Protein AF-A0A7X7KWW0-F1 (afdb_monomer_lite)

Radius of gyration: 21.07 Å; chains: 1; bounding box: 53×58×54 Å

Sequence (249 aa):
YAGAMTRQGRIPAILRSVALDEAVAPNRLVQTAEGRHTTFPVTNAVAPGSPATLYLDRIDRLIADVQSAARQQQIDKAASICAARHQSRRTVWLSGVGHLIEHEMGLNMRSPWKPLRSRTWFKRRLRATTPGDLVVWIGYIGMNSRYLDYESPLNARQLDLITCYVPAHEAERYTADTTVLRNAAHALAQIDQVWEMGDAEVPVPGPVPRMGPISGINAMLLCRMLDEAFARHVTPTNPVASTPHRAMR

Foldseek 3Di:
DQLVCVVVQKGFQDQDDLLFPVRPVSNVQCVDPVSRRDIDGFDDHRDPPPLVVLQVVLVVVQVVVCVDPVLLVQLLQLLLVVLVCVVVVAAEEEEEDDDQSQVPQPPPFLDPHHYCYPPPCNVVVLVVHAAAHEYEYQYAQADFGPVDDPPVSCVVRNYEYEYEYADLVLSVVRHPPVRSSVHPPRHPGYNHQPDHPPGSWDQDGDPPRTDDDCSSVSSVVSVRSSSVSNSVSNDPPPPPDPDDDDDDD

pLDDT: mean 82.97, std 14.0, range [40.25, 98.56]

Structure (mmCIF, N/CA/C/O backbone):
data_AF-A0A7X7KWW0-F1
#
_entry.id   AF-A0A7X7KWW0-F1
#
loop_
_atom_site.group_PDB
_atom_site.id
_atom_site.type_symbol
_atom_site.label_atom_id
_atom_site.label_alt_id
_atom_site.label_comp_id
_atom_site.label_asym_id
_atom_site.label_entity_id
_atom_site.label_seq_id
_atom_site.pdbx_PDB_ins_code
_atom_site.Cartn_x
_atom_site.Cartn_y
_atom_site.Cartn_z
_atom_site.occupancy
_atom_site.B_iso_or_equiv
_atom_site.auth_seq_id
_atom_site.auth_comp_id
_atom_site.auth_asym_id
_atom_site.auth_atom_id
_atom_site.pdbx_PDB_model_num
ATOM 1 N N . TYR A 1 1 ? 1.910 -3.769 -24.507 1.00 72.62 1 TYR A N 1
ATOM 2 C CA . TYR A 1 1 ? 2.356 -2.652 -25.369 1.00 72.62 1 TYR A CA 1
ATOM 3 C C . TYR A 1 1 ? 3.877 -2.592 -25.497 1.00 72.62 1 TYR A C 1
ATOM 5 O O . TYR A 1 1 ? 4.379 -2.952 -26.551 1.00 72.62 1 TYR A O 1
ATOM 13 N N . ALA A 1 2 ? 4.628 -2.241 -24.445 1.00 77.44 2 ALA A N 1
ATOM 14 C CA . ALA A 1 2 ? 6.082 -2.059 -24.546 1.00 77.44 2 ALA A CA 1
ATOM 15 C C . ALA A 1 2 ? 6.846 -3.318 -25.014 1.00 77.44 2 ALA A C 1
ATOM 17 O O . ALA A 1 2 ? 7.668 -3.213 -25.916 1.00 77.44 2 ALA A O 1
ATOM 18 N N . GLY A 1 3 ? 6.485 -4.520 -24.541 1.00 79.25 3 GLY A N 1
ATOM 19 C CA . GLY A 1 3 ? 7.048 -5.769 -25.079 1.00 79.25 3 GLY A CA 1
ATOM 20 C C . GLY A 1 3 ? 6.794 -5.969 -26.583 1.00 79.25 3 GLY A C 1
ATOM 21 O O . GLY A 1 3 ? 7.633 -6.528 -27.277 1.00 79.25 3 GLY A O 1
ATOM 22 N N . ALA A 1 4 ? 5.685 -5.456 -27.128 1.00 83.50 4 ALA A N 1
ATOM 23 C CA . ALA A 1 4 ? 5.419 -5.516 -28.565 1.00 83.50 4 ALA A CA 1
ATOM 24 C C . ALA A 1 4 ? 6.294 -4.554 -29.373 1.00 83.50 4 ALA A C 1
ATOM 26 O O . ALA A 1 4 ? 6.767 -4.928 -30.441 1.00 83.50 4 ALA A O 1
ATOM 27 N N . MET A 1 5 ? 6.563 -3.358 -28.842 1.00 86.25 5 MET A N 1
ATOM 28 C CA . MET A 1 5 ? 7.454 -2.393 -29.491 1.00 86.25 5 MET A CA 1
ATOM 29 C C . MET A 1 5 ? 8.887 -2.913 -29.602 1.00 86.25 5 MET A C 1
ATOM 31 O O . MET A 1 5 ? 9.554 -2.618 -30.591 1.00 86.25 5 MET A O 1
ATOM 35 N N . THR A 1 6 ? 9.348 -3.742 -28.656 1.00 86.38 6 THR A N 1
ATOM 36 C CA . THR A 1 6 ? 10.715 -4.293 -28.728 1.00 86.38 6 THR A CA 1
ATOM 37 C C . THR A 1 6 ? 10.958 -5.118 -29.993 1.00 86.38 6 THR A C 1
ATOM 39 O O . THR A 1 6 ? 12.068 -5.132 -30.511 1.00 86.38 6 THR A O 1
ATOM 42 N N . ARG A 1 7 ? 9.910 -5.730 -30.564 1.00 86.94 7 ARG A N 1
ATOM 43 C CA . ARG A 1 7 ? 9.973 -6.441 -31.855 1.00 86.94 7 ARG A CA 1
ATOM 44 C C . ARG A 1 7 ? 10.141 -5.511 -33.059 1.00 86.94 7 ARG A C 1
ATOM 46 O O . ARG A 1 7 ? 10.490 -5.973 -34.134 1.00 86.94 7 ARG A O 1
ATOM 53 N N . GLN A 1 8 ? 9.911 -4.214 -32.876 1.00 90.12 8 GLN A N 1
ATOM 54 C CA . GLN A 1 8 ? 10.206 -3.151 -33.841 1.00 90.12 8 GLN A CA 1
ATOM 55 C C . GLN A 1 8 ? 11.556 -2.472 -33.541 1.00 90.12 8 GLN A C 1
ATOM 57 O O . GLN A 1 8 ? 11.832 -1.392 -34.057 1.00 90.12 8 GLN A O 1
ATOM 62 N N . GLY A 1 9 ? 12.376 -3.055 -32.658 1.00 88.94 9 GLY A N 1
ATOM 63 C CA . GLY A 1 9 ? 13.668 -2.499 -32.261 1.00 88.94 9 GLY A CA 1
ATOM 64 C C . GLY A 1 9 ? 13.565 -1.240 -31.398 1.00 88.94 9 GLY A C 1
ATOM 65 O O . GLY A 1 9 ? 14.539 -0.494 -31.303 1.00 88.94 9 GLY A O 1
ATOM 66 N N . ARG A 1 10 ? 12.405 -0.965 -30.775 1.00 89.62 10 ARG A N 1
ATOM 67 C CA . ARG A 1 10 ? 12.209 0.212 -29.908 1.00 89.62 10 ARG A CA 1
ATOM 68 C C . ARG A 1 10 ? 11.487 -0.112 -28.598 1.00 89.62 10 ARG A C 1
ATOM 70 O O . ARG A 1 10 ? 10.703 -1.046 -28.519 1.00 89.62 10 ARG A O 1
ATOM 77 N N . ILE A 1 11 ? 11.674 0.705 -27.572 1.00 85.56 11 ILE A N 1
ATOM 78 C CA . ILE A 1 11 ? 10.898 0.664 -26.322 1.00 85.56 11 ILE A CA 1
ATOM 79 C C . ILE A 1 11 ? 10.446 2.083 -25.963 1.00 85.56 11 ILE A C 1
ATOM 81 O O . ILE A 1 11 ? 11.225 3.017 -26.153 1.00 85.56 11 ILE A O 1
ATOM 85 N N . PRO A 1 12 ? 9.211 2.299 -25.478 1.00 83.19 12 PRO A N 1
ATOM 86 C CA . PRO A 1 12 ? 8.809 3.618 -25.010 1.00 83.19 12 PRO A CA 1
ATOM 87 C C . PRO A 1 12 ? 9.554 3.980 -23.726 1.00 83.19 12 PRO A C 1
ATOM 89 O O . PRO A 1 12 ? 9.937 3.108 -22.943 1.00 83.19 12 PRO A O 1
ATOM 92 N N . ALA A 1 13 ? 9.725 5.275 -23.488 1.00 81.25 13 ALA A N 1
ATOM 93 C CA . ALA A 1 13 ? 10.158 5.755 -22.193 1.00 81.25 13 ALA A CA 1
ATOM 94 C C . ALA A 1 13 ? 9.062 5.496 -21.148 1.00 81.25 13 ALA A C 1
ATOM 96 O O . ALA A 1 13 ? 7.887 5.783 -21.373 1.00 81.25 13 ALA A O 1
ATOM 97 N N . ILE A 1 14 ? 9.442 4.913 -20.013 1.00 78.31 14 ILE A N 1
ATOM 98 C CA . ILE A 1 14 ? 8.517 4.516 -18.947 1.00 78.31 14 ILE A CA 1
ATOM 99 C C . ILE A 1 14 ? 9.008 5.142 -17.647 1.00 78.31 14 ILE A C 1
ATOM 101 O O . ILE A 1 14 ? 10.202 5.101 -17.346 1.00 78.31 14 ILE A O 1
ATOM 105 N N . LEU A 1 15 ? 8.080 5.716 -16.878 1.00 78.00 15 LEU A N 1
ATOM 106 C CA . LEU A 1 15 ? 8.382 6.199 -15.536 1.00 78.00 15 LEU A CA 1
ATOM 107 C C . LEU A 1 15 ? 8.822 5.031 -14.655 1.00 78.00 15 LEU A C 1
ATOM 109 O O . LEU A 1 15 ? 8.131 4.019 -14.537 1.00 78.00 15 LEU A O 1
ATOM 113 N N . ARG A 1 16 ? 9.968 5.202 -14.011 1.00 76.94 16 ARG A N 1
ATOM 114 C CA . ARG A 1 16 ? 10.503 4.278 -13.019 1.00 76.94 16 ARG A CA 1
ATOM 115 C C . ARG A 1 16 ? 9.969 4.648 -11.636 1.00 76.94 16 ARG A C 1
ATOM 117 O O . ARG A 1 16 ? 9.574 5.791 -11.396 1.00 76.94 16 ARG A O 1
ATOM 124 N N . SER A 1 17 ? 9.956 3.680 -10.722 1.00 75.25 17 SER A N 1
ATOM 125 C CA . SER A 1 17 ? 9.532 3.910 -9.337 1.00 75.25 17 SER A CA 1
ATOM 126 C C . SER A 1 17 ? 10.301 5.076 -8.714 1.00 75.25 17 SER A C 1
ATOM 128 O O . SER A 1 17 ? 11.524 5.117 -8.788 1.00 75.25 17 SER A O 1
ATOM 130 N N . VAL A 1 18 ? 9.592 5.998 -8.058 1.00 73.94 18 VAL A N 1
ATOM 131 C CA . VAL A 1 18 ? 10.204 7.119 -7.317 1.00 73.94 18 VAL A CA 1
ATOM 132 C C . VAL A 1 18 ? 10.954 6.673 -6.062 1.00 73.94 18 VAL A C 1
ATOM 134 O O . VAL A 1 18 ? 11.610 7.491 -5.427 1.00 73.94 18 VAL A O 1
ATOM 137 N N . ALA A 1 19 ? 10.832 5.402 -5.679 1.00 71.31 19 ALA A N 1
ATOM 138 C CA . ALA A 1 19 ? 11.627 4.836 -4.599 1.00 71.31 19 ALA A CA 1
ATOM 139 C C . ALA A 1 19 ? 13.093 4.637 -5.007 1.00 71.31 19 ALA A C 1
ATOM 141 O O . ALA A 1 19 ? 13.954 4.726 -4.147 1.00 71.31 19 ALA A O 1
ATOM 142 N N . LEU A 1 20 ? 13.368 4.427 -6.298 1.00 75.31 20 LEU A N 1
ATOM 143 C CA . LEU A 1 20 ? 14.713 4.183 -6.812 1.00 75.31 20 LEU A CA 1
ATOM 144 C C . LEU A 1 20 ? 15.463 5.505 -6.999 1.00 75.31 20 LEU A C 1
ATOM 146 O O . LEU A 1 20 ? 14.990 6.399 -7.708 1.00 75.31 20 LEU A O 1
ATOM 150 N N . ASP A 1 21 ? 16.649 5.636 -6.416 1.00 73.94 21 ASP A N 1
ATOM 151 C CA . ASP A 1 21 ? 17.448 6.860 -6.545 1.00 73.94 21 ASP A CA 1
ATOM 152 C C . ASP A 1 21 ? 17.895 7.105 -7.985 1.00 73.94 21 ASP A C 1
ATOM 154 O O . ASP A 1 21 ? 17.804 8.223 -8.507 1.00 73.94 21 ASP A O 1
ATOM 158 N N . GLU A 1 22 ? 18.255 6.040 -8.691 1.00 75.62 22 GLU A N 1
ATOM 159 C CA . GLU A 1 22 ? 18.646 6.097 -10.090 1.00 75.62 22 GLU A CA 1
ATOM 160 C C . GLU A 1 22 ? 17.465 6.376 -11.043 1.00 75.62 22 GLU A C 1
ATOM 162 O O . GLU A 1 22 ? 17.672 6.594 -12.239 1.00 75.62 22 GLU A O 1
ATOM 167 N N . ALA A 1 23 ? 16.219 6.400 -10.547 1.00 77.62 23 ALA A N 1
ATOM 168 C CA . ALA A 1 23 ? 15.049 6.770 -11.339 1.00 77.62 23 ALA A CA 1
ATOM 169 C C . ALA A 1 23 ? 14.871 8.286 -11.502 1.00 77.62 23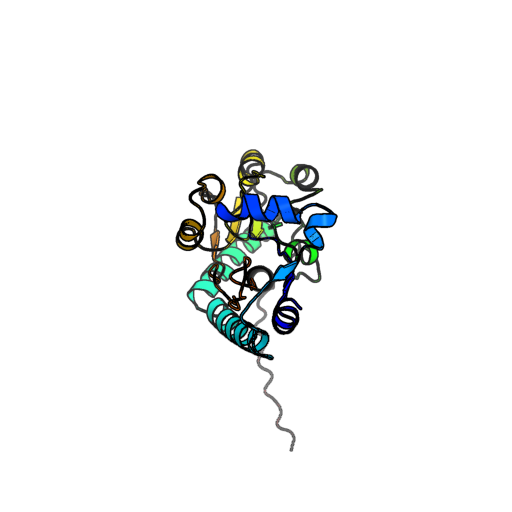 ALA A C 1
ATOM 171 O O . ALA A 1 23 ? 14.154 8.705 -12.412 1.00 77.62 23 ALA A O 1
ATOM 172 N N . VAL A 1 24 ? 15.513 9.125 -10.678 1.00 80.69 24 VAL A N 1
ATOM 173 C CA . VAL A 1 24 ? 15.281 10.583 -10.676 1.00 80.69 24 VAL A CA 1
ATOM 174 C C . VAL A 1 24 ? 15.590 11.220 -12.032 1.00 80.69 24 VAL A C 1
ATOM 176 O O . VAL A 1 24 ? 14.744 11.924 -12.586 1.00 80.69 24 VAL A O 1
ATOM 179 N N . ALA A 1 25 ? 16.784 10.984 -12.579 1.00 82.44 25 ALA A N 1
ATOM 180 C CA . ALA A 1 25 ? 17.190 11.581 -13.850 1.00 82.44 25 ALA A CA 1
ATOM 181 C C . ALA A 1 25 ? 16.359 11.056 -15.044 1.00 82.44 25 ALA A C 1
ATOM 183 O O . ALA A 1 25 ? 15.817 11.887 -15.778 1.00 82.44 25 ALA A O 1
ATOM 184 N N . PRO A 1 26 ? 16.148 9.732 -15.209 1.00 79.19 26 PRO A N 1
ATOM 185 C CA . PRO A 1 26 ? 15.240 9.204 -16.228 1.00 79.19 26 PRO A CA 1
ATOM 186 C C . PRO A 1 26 ? 13.812 9.751 -16.113 1.00 79.19 26 PRO A C 1
ATOM 188 O O . PRO A 1 26 ? 13.220 10.141 -17.115 1.00 79.19 26 PRO A O 1
ATOM 191 N N . ASN A 1 27 ? 13.256 9.845 -14.901 1.00 84.50 27 ASN A N 1
ATOM 192 C CA . ASN A 1 27 ? 11.888 10.326 -14.712 1.00 84.50 27 ASN A CA 1
ATOM 193 C C . ASN A 1 27 ? 11.725 11.801 -15.085 1.00 84.50 27 ASN A C 1
ATOM 195 O O . ASN A 1 27 ? 10.702 12.155 -15.668 1.00 84.50 27 ASN A O 1
ATOM 199 N N . ARG A 1 28 ? 12.722 12.654 -14.809 1.00 87.00 28 ARG A N 1
ATOM 200 C CA . ARG A 1 28 ? 12.692 14.067 -15.227 1.00 87.00 28 ARG A CA 1
ATOM 201 C C . ARG A 1 28 ? 12.568 14.211 -16.741 1.00 87.00 28 ARG A C 1
ATOM 203 O O . ARG A 1 28 ? 11.790 15.041 -17.197 1.00 87.00 28 ARG A O 1
ATOM 210 N N . LEU A 1 29 ? 13.287 13.380 -17.499 1.00 84.12 29 LEU A N 1
ATOM 211 C CA . LEU A 1 29 ? 13.204 13.370 -18.959 1.00 84.12 29 LEU A CA 1
ATOM 212 C C . LEU A 1 29 ? 11.787 13.021 -19.430 1.00 84.12 29 LEU A C 1
ATOM 214 O O . LEU A 1 29 ? 11.250 13.692 -20.298 1.00 84.12 29 LEU A O 1
ATOM 218 N N . VAL A 1 30 ? 11.171 11.994 -18.842 1.00 84.56 30 VAL A N 1
ATOM 219 C CA . VAL A 1 30 ? 9.870 11.461 -19.288 1.00 84.56 30 VAL A CA 1
ATOM 220 C C . VAL A 1 30 ? 8.683 12.315 -18.831 1.00 84.56 30 VAL A C 1
ATOM 222 O O . VAL A 1 30 ? 7.587 12.182 -19.365 1.00 84.56 30 VAL A O 1
ATOM 225 N N . GLN A 1 31 ? 8.854 13.202 -17.850 1.00 86.25 31 GLN A N 1
ATOM 226 C CA . GLN A 1 31 ? 7.748 13.996 -17.306 1.00 86.25 31 GLN A CA 1
ATOM 227 C C . GLN A 1 31 ? 7.318 15.191 -18.179 1.00 86.25 31 GLN A C 1
ATOM 229 O O . GLN A 1 31 ? 6.233 15.730 -17.934 1.00 86.25 31 GLN A O 1
ATOM 234 N N . THR A 1 32 ? 8.082 15.556 -19.215 1.00 88.62 32 THR A N 1
ATOM 235 C CA . THR A 1 32 ? 7.710 16.591 -20.203 1.00 88.62 32 THR A CA 1
ATOM 236 C C . THR A 1 32 ? 6.752 16.050 -21.271 1.00 88.62 32 THR A C 1
ATOM 238 O O . THR A 1 32 ? 6.592 14.836 -21.406 1.00 88.62 32 THR A O 1
ATOM 241 N N . ALA A 1 33 ? 6.076 16.926 -22.025 1.00 87.19 33 ALA A N 1
ATOM 242 C CA . ALA A 1 33 ? 5.167 16.494 -23.092 1.00 87.19 33 ALA A CA 1
ATOM 243 C C . ALA A 1 33 ? 5.924 15.697 -24.166 1.00 87.19 33 ALA A C 1
ATOM 245 O O . ALA A 1 33 ? 5.537 14.582 -24.504 1.00 87.19 33 ALA A O 1
ATOM 246 N N . GLU A 1 34 ? 7.065 16.218 -24.608 1.00 88.06 34 GLU A N 1
ATOM 247 C CA . GLU A 1 34 ? 7.956 15.611 -25.596 1.00 88.06 34 GLU A CA 1
ATOM 248 C C . GLU A 1 34 ? 8.596 14.328 -25.046 1.00 88.06 34 GLU A C 1
ATOM 250 O O . GLU A 1 34 ? 8.663 13.301 -25.723 1.00 88.06 34 GLU A O 1
ATOM 255 N N . GLY A 1 35 ? 8.998 14.360 -23.775 1.00 86.88 35 GLY A N 1
ATOM 256 C CA . GLY A 1 35 ? 9.622 13.251 -23.065 1.00 86.88 35 GLY A CA 1
ATOM 257 C C . GLY A 1 35 ? 8.775 11.982 -23.054 1.00 86.88 35 GLY A C 1
ATOM 258 O O . GLY A 1 35 ? 9.302 10.893 -23.287 1.00 86.88 35 GLY A O 1
ATOM 259 N N . ARG A 1 36 ? 7.454 12.113 -22.877 1.00 85.25 36 ARG A N 1
ATOM 260 C CA . ARG A 1 36 ? 6.501 10.982 -22.886 1.00 85.25 36 ARG A CA 1
ATOM 261 C C . ARG A 1 36 ? 6.431 10.247 -24.221 1.00 85.25 36 ARG A C 1
ATOM 263 O O . ARG A 1 36 ? 6.041 9.082 -24.244 1.00 85.25 36 ARG A O 1
ATOM 270 N N . HIS A 1 37 ? 6.803 10.905 -25.317 1.00 87.69 37 HIS A N 1
ATOM 271 C CA . HIS A 1 37 ? 6.829 10.312 -26.655 1.00 87.69 37 HIS A CA 1
ATOM 272 C C . HIS A 1 37 ? 8.197 9.721 -27.019 1.00 87.69 37 HIS A C 1
ATOM 274 O O . HIS A 1 37 ? 8.354 9.125 -28.087 1.00 87.69 37 HIS A O 1
ATOM 280 N N . THR A 1 38 ? 9.187 9.844 -26.129 1.00 87.88 38 THR A N 1
ATOM 281 C CA . THR A 1 38 ? 10.527 9.299 -26.350 1.00 87.88 38 THR A CA 1
ATOM 282 C C . THR A 1 38 ? 10.473 7.781 -26.461 1.00 87.88 38 THR A C 1
ATOM 284 O O . THR A 1 38 ? 9.801 7.091 -25.692 1.00 87.88 38 THR A O 1
ATOM 287 N N . THR A 1 39 ? 11.227 7.250 -27.417 1.00 88.50 39 THR A N 1
ATOM 288 C CA . THR A 1 39 ? 11.460 5.815 -27.560 1.00 88.50 39 THR A CA 1
ATOM 289 C C . THR A 1 39 ? 12.951 5.558 -27.704 1.00 88.50 39 THR A C 1
ATOM 291 O O . THR A 1 39 ? 13.652 6.316 -28.374 1.00 88.50 39 THR A O 1
ATOM 294 N N . PHE A 1 40 ? 13.426 4.477 -27.102 1.00 85.44 40 PHE A N 1
ATOM 295 C CA . PHE A 1 40 ? 14.829 4.081 -27.118 1.00 85.44 40 PHE A CA 1
ATOM 296 C C . PHE A 1 40 ? 15.032 2.883 -28.044 1.00 85.44 40 PHE A C 1
ATOM 298 O O . PHE A 1 40 ? 14.148 2.024 -28.098 1.00 85.44 40 PHE A O 1
ATOM 305 N N . PRO A 1 41 ? 16.158 2.805 -28.771 1.00 87.81 41 PRO A N 1
ATOM 306 C CA . PRO A 1 41 ? 16.489 1.623 -29.552 1.00 87.81 41 PRO A CA 1
ATOM 307 C C . PRO A 1 41 ? 16.740 0.427 -28.628 1.00 87.81 41 PRO A C 1
ATOM 309 O O . PRO A 1 41 ? 17.287 0.578 -27.534 1.00 87.81 41 PRO A O 1
ATOM 312 N N . VAL A 1 42 ? 16.356 -0.765 -29.080 1.00 86.00 42 VAL A N 1
ATOM 313 C CA . VAL A 1 42 ? 16.632 -2.026 -28.386 1.00 86.00 42 VAL A CA 1
ATOM 314 C C . VAL A 1 42 ? 17.110 -3.079 -29.376 1.00 86.00 42 VAL A C 1
ATOM 316 O O . VAL A 1 42 ? 16.625 -3.147 -30.502 1.00 86.00 42 VAL A O 1
ATOM 319 N N . THR A 1 43 ? 18.070 -3.898 -28.953 1.00 80.88 43 THR A N 1
ATOM 320 C CA . THR A 1 43 ? 18.684 -4.944 -29.789 1.00 80.88 43 THR A CA 1
ATOM 321 C C . THR A 1 43 ? 18.032 -6.309 -29.611 1.00 80.88 43 THR A C 1
ATOM 323 O O . THR A 1 43 ? 18.067 -7.129 -30.521 1.00 80.88 43 THR A O 1
ATOM 326 N N . ASN A 1 44 ? 17.399 -6.540 -28.461 1.00 83.19 44 ASN A N 1
ATOM 327 C CA . ASN A 1 44 ? 16.728 -7.791 -28.141 1.00 83.19 44 ASN A CA 1
ATOM 328 C C . ASN A 1 44 ? 15.212 -7.575 -28.149 1.00 83.19 44 ASN A C 1
ATOM 330 O O . ASN A 1 44 ? 14.702 -6.589 -27.610 1.00 83.19 44 ASN A O 1
ATOM 334 N N . ALA A 1 45 ? 14.485 -8.511 -28.749 1.00 84.69 45 ALA A N 1
ATOM 335 C CA . ALA A 1 45 ? 13.034 -8.493 -28.772 1.00 84.69 45 ALA A CA 1
ATOM 336 C C . ALA A 1 45 ? 12.466 -9.395 -27.673 1.00 84.69 45 ALA A C 1
ATOM 338 O O . ALA A 1 45 ? 12.902 -10.530 -27.489 1.00 84.69 45 ALA A O 1
ATOM 339 N N . VAL A 1 46 ? 11.446 -8.909 -26.969 1.00 80.94 46 VAL A N 1
ATOM 340 C CA . VAL A 1 46 ? 10.668 -9.723 -26.035 1.00 80.94 46 VAL A CA 1
ATOM 341 C C . VAL A 1 46 ? 9.778 -10.672 -26.834 1.00 80.94 46 VAL A C 1
ATOM 343 O O . VAL A 1 46 ? 8.989 -10.247 -27.695 1.00 80.94 46 VAL A O 1
ATOM 346 N N . ALA A 1 47 ? 9.894 -11.964 -26.526 1.00 84.88 47 ALA A N 1
ATOM 347 C CA . ALA A 1 47 ? 9.093 -13.008 -27.144 1.00 84.88 47 ALA A CA 1
ATOM 348 C C . ALA A 1 47 ? 7.584 -12.732 -26.961 1.00 84.88 47 ALA A C 1
ATOM 350 O O . ALA A 1 47 ? 7.153 -12.269 -25.899 1.00 84.88 47 ALA A O 1
ATOM 351 N N . PRO A 1 48 ? 6.746 -12.983 -27.982 1.00 85.31 48 PRO A N 1
ATOM 352 C CA . PRO A 1 48 ? 5.298 -12.968 -27.809 1.00 85.31 48 PRO A CA 1
ATOM 353 C C . PRO A 1 48 ? 4.869 -13.902 -26.668 1.00 85.31 48 PRO A C 1
ATOM 355 O O . PRO A 1 48 ? 5.438 -14.972 -26.491 1.00 85.31 48 PRO A O 1
ATOM 358 N N . GLY A 1 49 ? 3.875 -13.491 -25.882 1.00 82.12 49 GLY A N 1
ATOM 359 C CA . GLY A 1 49 ? 3.323 -14.307 -24.794 1.00 82.12 49 GLY A CA 1
ATOM 360 C C . GLY A 1 49 ? 4.152 -14.347 -23.506 1.00 82.12 49 GLY A C 1
ATOM 361 O O . GLY A 1 49 ? 3.549 -14.373 -22.438 1.00 82.12 49 GLY A O 1
ATOM 362 N N . SER A 1 50 ? 5.487 -14.234 -23.556 1.00 81.56 50 SER A N 1
ATOM 363 C CA . SER A 1 50 ? 6.320 -14.338 -22.343 1.00 81.56 50 SER A CA 1
ATOM 364 C C . SER A 1 50 ? 5.970 -13.333 -21.234 1.00 81.56 50 SER A C 1
ATOM 366 O O . SER A 1 50 ? 5.956 -13.742 -20.072 1.00 81.56 50 SER A O 1
ATOM 368 N N . PRO A 1 51 ? 5.584 -12.069 -21.529 1.00 77.31 51 PRO A N 1
ATOM 369 C CA . PRO A 1 51 ? 5.106 -11.159 -20.494 1.00 77.31 51 PRO A CA 1
ATOM 370 C C . PRO A 1 51 ? 3.853 -11.647 -19.777 1.00 77.31 51 PRO A C 1
ATOM 372 O O . PRO A 1 51 ? 3.722 -11.467 -18.573 1.00 77.31 51 PRO A O 1
ATOM 375 N N . ALA A 1 52 ? 2.921 -12.231 -20.532 1.00 80.19 52 ALA A N 1
ATOM 376 C CA . ALA A 1 52 ? 1.648 -12.681 -19.997 1.00 80.19 52 ALA A CA 1
ATOM 377 C C . ALA A 1 52 ? 1.842 -13.915 -19.113 1.00 80.19 52 ALA A C 1
ATOM 379 O O . ALA A 1 52 ? 1.293 -13.950 -18.020 1.00 80.19 52 ALA A O 1
ATOM 380 N N . THR A 1 53 ? 2.670 -14.874 -19.540 1.00 84.19 53 THR A N 1
ATOM 381 C CA . THR A 1 53 ? 3.004 -16.061 -18.739 1.00 84.19 53 THR A CA 1
ATOM 382 C C . THR A 1 53 ? 3.648 -15.674 -17.409 1.00 84.19 53 THR A C 1
ATOM 384 O O . THR A 1 53 ? 3.115 -16.018 -16.363 1.00 84.19 53 THR A O 1
ATOM 387 N N . LEU A 1 54 ? 4.714 -14.861 -17.431 1.00 79.94 54 LEU A N 1
ATOM 388 C CA . LEU A 1 54 ? 5.392 -14.415 -16.204 1.00 79.94 54 LEU A CA 1
ATOM 389 C C . LEU A 1 54 ? 4.457 -13.667 -15.250 1.00 79.94 54 LEU A C 1
ATOM 391 O O . LEU A 1 54 ? 4.562 -13.790 -14.029 1.00 79.94 54 LEU A O 1
ATOM 395 N N . TYR A 1 55 ? 3.551 -12.872 -15.815 1.00 80.69 55 TYR A N 1
ATOM 396 C CA . TYR A 1 55 ? 2.560 -12.148 -15.043 1.00 80.69 55 TYR A CA 1
ATOM 397 C C . TYR A 1 55 ? 1.554 -13.095 -14.380 1.00 80.69 55 TYR A C 1
ATOM 399 O O . TYR A 1 55 ? 1.342 -12.986 -13.176 1.00 80.69 55 TYR A O 1
ATOM 407 N N . LEU A 1 56 ? 0.973 -14.035 -15.132 1.00 85.38 56 LEU A N 1
ATOM 408 C CA . LEU A 1 56 ? 0.010 -15.011 -14.609 1.00 85.38 56 LEU A CA 1
ATOM 409 C C . LEU A 1 56 ? 0.640 -15.911 -13.539 1.00 85.38 56 LEU A C 1
ATOM 411 O O . LEU A 1 56 ? 0.088 -16.008 -12.448 1.00 85.38 56 LEU A O 1
ATOM 415 N N . ASP A 1 57 ? 1.849 -16.427 -13.775 1.00 85.75 57 ASP A N 1
ATOM 416 C CA . ASP A 1 57 ? 2.592 -17.217 -12.783 1.00 85.75 57 ASP A CA 1
ATOM 417 C C . ASP A 1 57 ? 2.832 -16.427 -11.488 1.00 85.75 57 ASP A C 1
ATOM 419 O O . ASP A 1 57 ? 2.895 -16.981 -10.385 1.00 85.75 57 ASP A O 1
ATOM 423 N N . ARG A 1 58 ? 3.005 -15.101 -11.594 1.00 84.12 58 ARG A N 1
ATOM 424 C CA . ARG A 1 58 ? 3.145 -14.257 -10.410 1.00 84.12 58 ARG A CA 1
ATOM 425 C C . ARG A 1 58 ? 1.814 -14.029 -9.700 1.00 84.12 58 ARG A C 1
ATOM 427 O O . ARG A 1 58 ? 1.822 -13.979 -8.469 1.00 84.12 58 ARG A O 1
ATOM 434 N N . ILE A 1 59 ? 0.710 -13.901 -10.435 1.00 86.31 59 ILE A N 1
ATOM 435 C CA . ILE A 1 59 ? -0.636 -13.828 -9.856 1.00 86.31 59 ILE A CA 1
ATOM 436 C C . ILE A 1 59 ? -0.959 -15.115 -9.088 1.00 86.31 59 ILE A C 1
ATOM 438 O O . ILE A 1 59 ? -1.413 -15.024 -7.950 1.00 86.31 59 ILE A O 1
ATOM 442 N N . ASP A 1 60 ? -0.641 -16.289 -9.633 1.00 89.12 60 ASP A N 1
ATOM 443 C CA . ASP A 1 60 ? -0.872 -17.567 -8.945 1.00 89.12 60 ASP A CA 1
ATOM 444 C C . ASP A 1 60 ? -0.071 -17.664 -7.641 1.00 89.12 60 ASP A C 1
ATOM 446 O O . ASP A 1 60 ? -0.616 -17.999 -6.585 1.00 89.12 60 ASP A O 1
ATOM 450 N N . ARG A 1 61 ? 1.209 -17.267 -7.672 1.00 88.38 61 ARG A N 1
ATOM 451 C CA . ARG A 1 61 ? 2.028 -17.163 -6.453 1.00 88.38 61 ARG A CA 1
ATOM 452 C C . ARG A 1 61 ? 1.460 -16.154 -5.463 1.00 88.38 61 ARG A C 1
ATOM 454 O O . ARG A 1 61 ? 1.377 -16.455 -4.282 1.00 88.38 61 ARG A O 1
ATOM 461 N N . LEU A 1 62 ? 1.020 -14.989 -5.940 1.00 88.62 62 LEU A N 1
ATOM 462 C CA . LEU A 1 62 ? 0.414 -13.956 -5.099 1.00 88.62 62 LEU A CA 1
ATOM 463 C C . LEU A 1 62 ? -0.813 -14.505 -4.359 1.00 88.62 62 LEU A C 1
ATOM 465 O O . LEU A 1 62 ? -0.955 -14.257 -3.165 1.00 88.62 62 LEU A O 1
ATOM 469 N N . ILE A 1 63 ? -1.672 -15.265 -5.043 1.00 90.81 63 ILE A N 1
ATOM 470 C CA . ILE A 1 63 ? -2.845 -15.902 -4.433 1.00 90.81 63 ILE A CA 1
ATOM 471 C C . ILE A 1 63 ? -2.415 -16.855 -3.310 1.00 90.81 63 ILE A C 1
ATOM 473 O O . ILE A 1 63 ? -2.941 -16.756 -2.200 1.00 90.81 63 ILE A O 1
ATOM 477 N N . ALA A 1 64 ? -1.431 -17.723 -3.560 1.00 92.38 64 ALA A N 1
ATOM 478 C CA . ALA A 1 64 ? -0.906 -18.632 -2.541 1.00 92.38 64 ALA A CA 1
ATOM 479 C C . ALA A 1 64 ? -0.284 -17.874 -1.350 1.00 92.38 64 ALA A C 1
ATOM 481 O O . ALA A 1 64 ? -0.561 -18.187 -0.189 1.00 92.38 64 ALA A O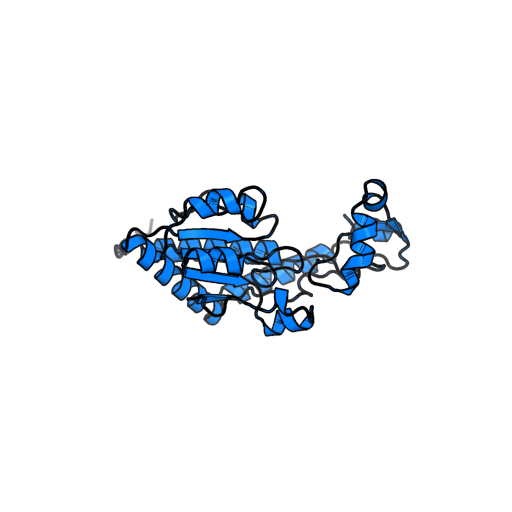 1
ATOM 482 N N . ASP A 1 65 ? 0.497 -16.829 -1.629 1.00 91.38 65 ASP A N 1
ATOM 483 C CA . ASP A 1 65 ? 1.174 -16.012 -0.624 1.00 91.38 65 ASP A CA 1
ATOM 484 C C . ASP A 1 65 ? 0.167 -15.316 0.308 1.00 91.38 65 ASP A C 1
ATOM 486 O O . ASP A 1 65 ? 0.346 -15.305 1.532 1.00 91.38 65 ASP A O 1
ATOM 490 N N . VAL A 1 66 ? -0.920 -14.751 -0.241 1.00 93.00 66 VAL A N 1
ATOM 491 C CA . VAL A 1 66 ? -1.948 -14.098 0.587 1.00 93.00 66 VAL A CA 1
ATOM 492 C C . VAL A 1 66 ? -2.813 -15.092 1.355 1.00 93.00 66 VAL A C 1
ATOM 494 O O . VAL A 1 66 ? -3.355 -14.737 2.401 1.00 93.00 66 VAL A O 1
ATOM 497 N N . GLN A 1 67 ? -2.931 -16.332 0.880 1.00 94.50 67 GLN A N 1
ATOM 498 C CA . GLN A 1 67 ? -3.625 -17.416 1.582 1.00 94.50 67 GLN A CA 1
ATOM 499 C C . GLN A 1 67 ? -2.787 -18.039 2.706 1.00 94.50 67 GLN A C 1
ATOM 501 O O . GLN A 1 67 ? -3.332 -18.775 3.530 1.00 94.50 67 GLN A O 1
ATOM 506 N N . SER A 1 68 ? -1.488 -17.733 2.781 1.00 96.06 68 SER A N 1
ATOM 507 C CA . SER A 1 68 ? -0.617 -18.237 3.843 1.00 96.06 68 SER A CA 1
ATOM 508 C C . SER A 1 68 ? -1.150 -17.903 5.242 1.00 96.06 68 SER A C 1
ATOM 510 O O . SER A 1 68 ? -1.706 -16.828 5.486 1.00 96.06 68 SER A O 1
ATOM 512 N N . ALA A 1 69 ? -0.927 -18.812 6.196 1.00 97.00 69 ALA A N 1
ATOM 513 C CA . ALA A 1 69 ? -1.373 -18.632 7.579 1.00 97.00 69 ALA A CA 1
ATOM 514 C C . ALA A 1 69 ? -0.839 -17.329 8.196 1.00 97.00 69 ALA A C 1
ATOM 516 O O . ALA A 1 69 ? -1.582 -16.613 8.864 1.00 97.00 69 ALA A O 1
ATOM 517 N N . ALA A 1 70 ? 0.422 -16.986 7.911 1.00 95.31 70 ALA A N 1
ATOM 518 C CA . ALA A 1 70 ? 1.036 -15.745 8.373 1.00 95.31 70 ALA A CA 1
ATOM 519 C C . ALA A 1 70 ? 0.273 -14.508 7.872 1.00 95.31 70 ALA A C 1
ATOM 521 O O . ALA A 1 70 ? -0.026 -13.605 8.657 1.00 95.31 70 ALA A O 1
ATOM 522 N N . ARG A 1 71 ? -0.102 -14.474 6.583 1.00 95.19 71 ARG A N 1
ATOM 523 C CA . ARG A 1 71 ? -0.848 -13.340 6.030 1.00 95.19 71 ARG A CA 1
ATOM 524 C C . ARG A 1 71 ? -2.278 -13.290 6.556 1.00 95.19 71 ARG A C 1
ATOM 526 O O . ARG A 1 71 ? -2.740 -12.217 6.938 1.00 95.19 71 ARG A O 1
ATOM 533 N N . GLN A 1 72 ? -2.954 -14.435 6.638 1.00 97.50 72 GLN A N 1
ATOM 534 C CA . GLN A 1 72 ? -4.310 -14.515 7.186 1.00 97.50 72 GLN A CA 1
ATOM 535 C C . GLN A 1 72 ? -4.369 -14.031 8.641 1.00 97.50 72 GLN A C 1
ATOM 537 O O . GLN A 1 72 ? -5.275 -13.280 8.988 1.00 97.50 72 GLN A O 1
ATOM 542 N N . GLN A 1 73 ? -3.375 -14.371 9.470 1.00 98.12 73 GLN A N 1
ATOM 543 C CA . GLN A 1 73 ? -3.285 -13.887 10.853 1.00 98.12 73 GLN A CA 1
ATOM 544 C C . GLN A 1 73 ? -3.122 -12.365 10.940 1.00 98.12 73 GLN A C 1
ATOM 546 O O . GLN A 1 73 ? -3.757 -11.726 11.777 1.00 98.12 73 GLN A O 1
ATOM 551 N N . GLN A 1 74 ? -2.299 -11.761 10.079 1.00 97.94 74 GLN A N 1
ATOM 552 C CA . GLN A 1 74 ? -2.156 -10.304 10.046 1.00 97.94 74 GLN A CA 1
ATOM 553 C C . GLN A 1 74 ? -3.445 -9.606 9.602 1.00 97.94 74 GLN A C 1
ATOM 555 O O . GLN A 1 74 ? -3.843 -8.613 10.215 1.00 97.94 74 GLN A O 1
ATOM 560 N N . ILE A 1 75 ? -4.108 -10.137 8.568 1.00 98.38 75 ILE A N 1
ATOM 561 C CA . ILE A 1 75 ? -5.395 -9.623 8.086 1.00 98.38 75 ILE A CA 1
ATOM 562 C C . ILE A 1 75 ? -6.443 -9.722 9.196 1.00 98.38 75 ILE A C 1
ATOM 564 O O . ILE A 1 75 ? -7.142 -8.746 9.457 1.00 98.38 75 ILE A O 1
ATOM 568 N N . ASP A 1 76 ? -6.530 -10.860 9.882 1.00 98.38 76 ASP A N 1
ATOM 569 C CA . ASP A 1 76 ? -7.497 -11.067 10.959 1.00 98.38 76 ASP A CA 1
ATOM 570 C C . ASP A 1 76 ? -7.229 -10.154 12.167 1.00 98.38 76 ASP A C 1
ATOM 572 O O . ASP A 1 76 ? -8.141 -9.492 12.672 1.00 98.38 76 ASP A O 1
ATOM 576 N N . LYS A 1 77 ? -5.958 -10.003 12.567 1.00 98.56 77 LYS A N 1
ATOM 577 C CA . LYS A 1 77 ? -5.554 -9.043 13.603 1.00 98.56 77 LYS A CA 1
ATOM 578 C C . LYS A 1 77 ? -5.962 -7.618 13.227 1.00 98.56 77 LYS A C 1
ATOM 580 O O . LYS A 1 77 ? -6.580 -6.927 14.033 1.00 98.56 77 LYS A O 1
ATOM 585 N N . ALA A 1 78 ? -5.654 -7.172 12.014 1.00 98.56 78 ALA A N 1
ATOM 586 C CA . ALA A 1 78 ? -6.044 -5.845 11.550 1.00 98.56 78 ALA A CA 1
ATOM 587 C C . ALA A 1 78 ? -7.577 -5.681 11.499 1.00 98.56 78 ALA A C 1
ATOM 589 O O . ALA A 1 78 ? -8.108 -4.658 11.936 1.00 98.56 78 ALA A O 1
ATOM 590 N N . ALA A 1 79 ? -8.297 -6.705 11.035 1.00 98.50 79 ALA A N 1
ATOM 591 C CA . ALA A 1 79 ? -9.753 -6.709 10.962 1.00 98.50 79 ALA A CA 1
ATOM 592 C C . ALA A 1 79 ? -10.408 -6.595 12.344 1.00 98.50 79 ALA A C 1
ATOM 594 O O . ALA A 1 79 ? -11.338 -5.803 12.508 1.00 98.50 79 ALA A O 1
ATOM 595 N N . SER A 1 80 ? -9.902 -7.324 13.343 1.00 98.38 80 SER A N 1
ATOM 596 C CA . SER A 1 80 ? -10.401 -7.250 14.722 1.00 98.38 80 SER A CA 1
ATOM 597 C C . SER A 1 80 ? -10.190 -5.864 15.347 1.00 98.38 80 SER A C 1
ATOM 599 O O . SER A 1 80 ? -11.094 -5.344 16.003 1.00 98.38 80 SER A O 1
ATOM 601 N N . ILE A 1 81 ? -9.060 -5.199 15.073 1.00 98.50 81 ILE A N 1
ATOM 602 C CA . ILE A 1 81 ? -8.814 -3.811 15.503 1.00 98.50 81 ILE A CA 1
ATOM 603 C C . ILE A 1 81 ? -9.820 -2.856 14.839 1.00 98.50 81 ILE A C 1
ATOM 605 O O . ILE A 1 81 ? -10.429 -2.022 15.519 1.00 98.50 81 ILE A O 1
ATOM 609 N N . CYS A 1 82 ? -10.053 -2.999 13.528 1.00 98.12 82 CYS A N 1
ATOM 610 C CA . CYS A 1 82 ? -11.078 -2.233 12.815 1.00 98.12 82 CYS A CA 1
ATOM 611 C C . CYS A 1 82 ? -12.482 -2.467 13.401 1.00 98.12 82 CYS A C 1
ATOM 613 O O . CYS A 1 82 ? -13.245 -1.514 13.581 1.00 98.12 82 CYS A O 1
ATOM 615 N N . ALA A 1 83 ? -12.824 -3.716 13.730 1.00 97.50 83 ALA A N 1
ATOM 616 C CA . ALA A 1 83 ? -14.101 -4.082 14.335 1.00 97.50 83 ALA A CA 1
ATOM 617 C C . ALA A 1 83 ? -14.271 -3.475 15.736 1.00 97.50 83 ALA A C 1
ATOM 619 O O . ALA A 1 83 ? -15.311 -2.883 16.020 1.00 97.50 83 ALA A O 1
ATOM 620 N N . ALA A 1 84 ? -13.235 -3.512 16.578 1.00 96.69 84 ALA A N 1
ATOM 621 C CA . ALA A 1 84 ? -13.250 -2.883 17.898 1.00 96.69 84 ALA A CA 1
ATOM 622 C C . ALA A 1 84 ? -13.455 -1.357 17.818 1.00 96.69 84 ALA A C 1
ATOM 624 O O . ALA A 1 84 ? -14.210 -0.776 18.607 1.00 96.69 84 ALA A O 1
ATOM 625 N N . ARG A 1 85 ? -12.830 -0.689 16.836 1.00 95.44 85 ARG A N 1
ATOM 626 C CA . ARG A 1 85 ? -13.058 0.744 16.571 1.00 95.44 85 ARG A CA 1
ATOM 627 C C . ARG A 1 85 ? -14.499 1.004 16.137 1.00 95.44 85 ARG A C 1
ATOM 629 O O . ARG A 1 85 ? -15.129 1.917 16.671 1.00 95.44 85 ARG A O 1
ATOM 636 N N . HIS A 1 86 ? -15.042 0.163 15.258 1.00 93.88 86 HIS A N 1
ATOM 637 C CA . HIS A 1 86 ? -16.440 0.242 14.837 1.00 93.88 86 HIS A CA 1
ATOM 638 C C . HIS A 1 86 ? -17.421 0.078 16.013 1.00 93.88 86 HIS A C 1
ATOM 640 O O . HIS A 1 86 ? -18.302 0.920 16.192 1.00 93.88 86 HIS A O 1
ATOM 646 N N . GLN A 1 87 ? -17.234 -0.938 16.861 1.00 94.31 87 GLN A N 1
ATOM 647 C CA . GLN A 1 87 ? -18.057 -1.180 18.057 1.00 94.31 87 GLN A CA 1
ATOM 648 C C . GLN A 1 87 ? -17.999 -0.009 19.048 1.00 94.31 87 GLN A C 1
ATOM 650 O O . GLN A 1 87 ? -19.009 0.370 19.637 1.00 94.31 87 GLN A O 1
ATOM 655 N N . SER A 1 88 ? -16.834 0.635 19.156 1.00 94.19 88 SER A N 1
ATOM 656 C CA . SER A 1 88 ? -16.627 1.835 19.977 1.00 94.19 88 SER A CA 1
ATOM 657 C C . SER A 1 88 ? -17.145 3.127 19.325 1.00 94.19 88 SER A C 1
ATOM 659 O O . SER A 1 88 ? -16.849 4.220 19.810 1.00 94.19 88 SER A O 1
ATOM 661 N N . ARG A 1 89 ? -17.886 3.031 18.209 1.00 93.62 89 ARG A N 1
ATOM 662 C CA . ARG A 1 89 ? -18.403 4.159 17.411 1.00 93.62 89 ARG A CA 1
ATOM 663 C C . ARG A 1 89 ? -17.318 5.137 16.934 1.00 93.62 89 ARG A C 1
ATOM 665 O O . ARG A 1 89 ? -17.601 6.312 16.703 1.00 93.62 89 ARG A O 1
ATOM 672 N N . ARG A 1 90 ? -16.080 4.660 16.772 1.00 95.06 90 ARG A N 1
ATOM 673 C CA . ARG A 1 90 ? -14.969 5.419 16.179 1.00 95.06 90 ARG A CA 1
ATOM 674 C C . ARG A 1 90 ? -14.925 5.214 14.673 1.00 95.06 90 ARG A C 1
ATOM 676 O O . ARG A 1 90 ? -15.370 4.186 14.158 1.00 95.06 90 ARG A O 1
ATOM 683 N N . THR A 1 91 ? -14.402 6.207 13.957 1.00 96.25 91 THR A N 1
ATOM 684 C CA . THR A 1 91 ? -14.316 6.130 12.499 1.00 96.25 91 THR A CA 1
ATOM 685 C C . THR A 1 91 ? -13.059 5.371 12.096 1.00 96.25 91 THR A C 1
ATOM 687 O O . THR A 1 91 ? -11.972 5.631 12.609 1.00 96.25 91 THR A O 1
ATOM 690 N N . VAL A 1 92 ? -13.212 4.464 11.133 1.00 97.50 92 VAL A N 1
ATOM 691 C CA . VAL A 1 92 ? -12.093 3.884 10.391 1.00 97.50 92 VAL A CA 1
ATOM 692 C C . VAL A 1 92 ? -12.009 4.579 9.035 1.00 97.50 92 VAL A C 1
ATOM 694 O O . VAL A 1 92 ? -12.994 4.662 8.292 1.00 97.50 92 VAL A O 1
ATOM 697 N N . TRP A 1 93 ? -10.834 5.113 8.734 1.00 96.75 93 TRP A N 1
ATOM 698 C CA . TRP A 1 93 ? -10.514 5.819 7.506 1.00 96.75 93 TRP A CA 1
ATOM 699 C C . TRP A 1 93 ? -9.624 4.942 6.631 1.00 96.75 93 TRP A C 1
ATOM 701 O O . TRP A 1 93 ? -8.596 4.461 7.091 1.00 96.75 93 TRP A O 1
ATOM 711 N N . LEU A 1 94 ? -9.982 4.766 5.363 1.00 95.69 94 LEU A N 1
ATOM 712 C CA . LEU A 1 94 ? -9.137 4.076 4.391 1.00 95.69 94 LEU A CA 1
ATOM 713 C C . LEU A 1 94 ? -8.333 5.107 3.595 1.00 95.69 94 LEU A C 1
ATOM 715 O O . LEU A 1 94 ? -8.911 5.993 2.962 1.00 95.69 94 LEU A O 1
ATOM 719 N N . SER A 1 95 ? -7.011 4.990 3.632 1.00 94.00 95 SER A N 1
ATOM 720 C CA . SER A 1 95 ? -6.059 5.850 2.931 1.00 94.00 95 SER A CA 1
ATOM 721 C C . SER A 1 95 ? -5.041 5.001 2.180 1.00 94.00 95 SER A C 1
ATOM 723 O O . SER A 1 95 ? -4.842 3.826 2.471 1.00 94.00 95 SER A O 1
ATOM 725 N N . GLY A 1 96 ? -4.374 5.597 1.203 1.00 89.88 96 GLY A N 1
ATOM 726 C CA . GLY A 1 96 ? -3.333 4.909 0.463 1.00 89.88 96 GLY A CA 1
ATOM 727 C C . GLY A 1 96 ? -2.837 5.684 -0.739 1.00 89.88 96 GLY A C 1
ATOM 728 O O . GLY A 1 96 ? -3.470 6.648 -1.175 1.00 89.88 96 GLY A O 1
ATOM 729 N N . VAL A 1 97 ? -1.693 5.259 -1.264 1.00 83.31 97 VAL A N 1
ATOM 730 C CA . VAL A 1 97 ? -1.050 5.838 -2.448 1.00 83.31 97 VAL A CA 1
ATOM 731 C C . VAL A 1 97 ? -0.891 4.738 -3.490 1.00 83.31 97 VAL A C 1
ATOM 733 O O . VAL A 1 97 ? -0.296 3.698 -3.231 1.00 83.31 97 VAL A O 1
ATOM 736 N N . GLY A 1 98 ? -1.425 4.982 -4.682 1.00 76.75 98 GLY A N 1
ATOM 737 C CA . GLY A 1 98 ? -1.413 4.035 -5.791 1.00 76.75 98 GLY A CA 1
ATOM 738 C C . GLY A 1 98 ? -2.643 4.237 -6.664 1.00 76.75 98 GLY A C 1
ATOM 739 O O . GLY A 1 98 ? -3.699 4.626 -6.172 1.00 76.75 98 GLY A O 1
ATOM 740 N N . HIS A 1 99 ? -2.512 3.992 -7.966 1.00 71.12 99 HIS A N 1
ATOM 741 C CA . HIS A 1 99 ? -3.595 4.277 -8.907 1.00 71.12 99 HIS A CA 1
ATOM 742 C C . HIS A 1 99 ? -4.866 3.474 -8.603 1.00 71.12 99 HIS A C 1
ATOM 744 O O . HIS A 1 99 ? -5.948 4.036 -8.661 1.00 71.12 99 HIS A O 1
ATOM 750 N N . LEU A 1 100 ? -4.751 2.197 -8.226 1.00 79.50 100 LEU A N 1
ATOM 751 C CA . LEU A 1 100 ? -5.924 1.345 -8.001 1.00 79.50 100 LEU A CA 1
ATOM 752 C C . LEU A 1 100 ? -6.632 1.637 -6.672 1.00 79.50 100 LEU A C 1
ATOM 754 O O . LEU A 1 100 ? -7.851 1.784 -6.656 1.00 79.50 100 LEU A O 1
ATOM 758 N N . ILE A 1 101 ? -5.886 1.803 -5.574 1.00 85.12 101 ILE A N 1
ATOM 759 C CA . ILE A 1 101 ? -6.497 1.986 -4.250 1.00 85.12 101 ILE A CA 1
ATOM 760 C C . ILE A 1 101 ? -7.371 3.241 -4.174 1.00 85.12 101 ILE A C 1
ATOM 762 O O . ILE A 1 101 ? -8.458 3.188 -3.610 1.00 85.12 101 ILE A O 1
ATOM 766 N N . GLU A 1 102 ? -6.971 4.354 -4.800 1.00 82.44 102 GLU A N 1
ATOM 767 C CA . GLU A 1 102 ? -7.772 5.588 -4.789 1.00 82.44 102 GLU A CA 1
ATOM 768 C C . GLU A 1 102 ? -9.151 5.433 -5.458 1.00 82.44 102 GLU A C 1
ATOM 770 O O . GLU A 1 102 ? -10.089 6.146 -5.084 1.00 82.44 102 GLU A O 1
ATOM 775 N N . HIS A 1 103 ? -9.279 4.522 -6.429 1.00 83.19 103 HIS A N 1
ATOM 776 C CA . HIS A 1 103 ? -10.541 4.232 -7.118 1.00 83.19 103 HIS A CA 1
ATOM 777 C C . HIS A 1 103 ? -11.426 3.242 -6.359 1.00 83.19 103 HIS A C 1
ATOM 779 O O . HIS A 1 103 ? -12.644 3.265 -6.515 1.00 83.19 103 HIS A O 1
ATOM 785 N N . GLU A 1 104 ? -10.825 2.412 -5.518 1.00 83.50 104 GLU A N 1
ATOM 786 C CA . GLU A 1 104 ? -11.510 1.317 -4.838 1.00 83.50 104 GLU A CA 1
ATOM 787 C C . GLU A 1 104 ? -12.059 1.717 -3.464 1.00 83.50 104 GLU A C 1
ATOM 789 O O . GLU A 1 104 ? -13.025 1.124 -2.981 1.00 83.50 104 GLU A O 1
ATOM 794 N N . MET A 1 105 ? -11.501 2.766 -2.848 1.00 87.25 105 MET A N 1
ATOM 795 C CA . MET A 1 105 ? -11.987 3.292 -1.571 1.00 87.25 105 MET A CA 1
ATOM 796 C C . MET A 1 105 ? -13.477 3.662 -1.632 1.00 87.25 105 MET A C 1
ATOM 798 O O . MET A 1 105 ? -13.866 4.650 -2.263 1.00 87.25 105 MET A O 1
ATOM 802 N N . GLY A 1 106 ? -14.296 2.916 -0.890 1.00 82.19 106 GLY A N 1
ATOM 803 C CA . GLY A 1 106 ? -15.740 3.127 -0.776 1.00 82.19 106 GLY A CA 1
ATOM 804 C C . GLY A 1 106 ? -16.572 2.482 -1.888 1.00 82.19 106 GLY A C 1
ATOM 805 O O . GLY A 1 106 ? -17.790 2.640 -1.887 1.00 82.19 106 GLY A O 1
ATOM 806 N N . LEU A 1 107 ? -15.957 1.750 -2.821 1.00 88.31 107 LEU A N 1
ATOM 807 C CA . LEU A 1 107 ? -16.683 1.037 -3.870 1.00 88.31 107 LEU A CA 1
ATOM 808 C C . LEU A 1 107 ? -17.097 -0.352 -3.368 1.00 88.31 107 LEU A C 1
ATOM 810 O O . LEU A 1 107 ? -16.235 -1.196 -3.141 1.00 88.31 107 LEU A O 1
ATOM 814 N N . ASN A 1 108 ? -18.399 -0.615 -3.218 1.00 89.38 108 ASN A N 1
ATOM 815 C CA . ASN A 1 108 ? -18.941 -1.929 -2.820 1.00 89.38 108 ASN A CA 1
ATOM 816 C C . ASN A 1 108 ? -18.239 -2.546 -1.592 1.00 89.38 108 ASN A C 1
ATOM 818 O O . ASN A 1 108 ? -17.998 -3.751 -1.549 1.00 89.38 108 ASN A O 1
ATOM 822 N N . MET A 1 109 ? -17.828 -1.715 -0.633 1.00 92.12 109 MET A N 1
ATOM 823 C CA . MET A 1 109 ? -17.200 -2.186 0.600 1.00 92.12 109 MET A CA 1
ATOM 824 C C . MET A 1 109 ? -18.276 -2.664 1.571 1.00 92.12 109 MET A C 1
ATOM 826 O O . MET A 1 109 ? -19.328 -2.035 1.702 1.00 92.12 109 MET A O 1
ATOM 830 N N . ARG A 1 110 ? -18.010 -3.775 2.260 1.00 94.00 110 ARG A N 1
ATOM 831 C CA . ARG A 1 110 ? -18.867 -4.268 3.349 1.00 94.00 110 ARG A CA 1
ATOM 832 C C . ARG A 1 110 ? -18.685 -3.429 4.611 1.00 94.00 110 ARG A C 1
ATOM 834 O O . ARG A 1 110 ? -19.594 -3.330 5.432 1.00 94.00 110 ARG A O 1
ATOM 841 N N . SER A 1 111 ? -17.509 -2.836 4.767 1.00 94.12 111 SER A N 1
ATOM 842 C CA . SER A 1 111 ? -17.185 -1.932 5.853 1.00 94.12 111 SER A CA 1
ATOM 843 C C . SER A 1 111 ? -17.726 -0.515 5.622 1.00 94.12 111 SER A C 1
ATOM 845 O O . SER A 1 111 ? -17.760 -0.021 4.495 1.00 94.12 111 SER A O 1
ATOM 847 N N . PRO A 1 112 ? -18.096 0.205 6.697 1.00 94.25 112 PRO A N 1
ATOM 848 C CA . PRO A 1 112 ? -18.549 1.592 6.617 1.00 94.25 112 PRO A CA 1
ATOM 849 C C . PRO A 1 112 ? -17.373 2.588 6.587 1.00 94.25 112 PRO A C 1
ATOM 851 O O . PRO A 1 112 ? -17.496 3.718 7.072 1.00 94.25 112 PRO A O 1
ATOM 854 N N . TRP A 1 113 ? -16.196 2.166 6.116 1.00 94.81 113 TRP A N 1
ATOM 855 C CA . TRP A 1 113 ? -14.981 2.972 6.200 1.00 94.81 113 TRP A CA 1
ATOM 856 C C . TRP A 1 113 ? -15.058 4.201 5.301 1.00 94.81 113 TRP A C 1
ATOM 858 O O . TRP A 1 113 ? -15.581 4.168 4.186 1.00 94.81 113 TRP A O 1
ATOM 868 N N . LYS A 1 114 ? -14.505 5.315 5.786 1.00 93.94 114 LYS A N 1
ATOM 869 C CA . LYS A 1 114 ? -14.521 6.580 5.048 1.00 93.94 114 LYS A CA 1
ATOM 870 C C . LYS A 1 114 ? -13.231 6.758 4.246 1.00 93.94 114 LYS A C 1
ATOM 872 O O . LYS A 1 114 ? -12.149 6.555 4.790 1.00 93.94 114 LYS A O 1
ATOM 877 N N . PRO A 1 115 ? -13.300 7.214 2.986 1.00 93.31 115 PRO A N 1
ATOM 878 C CA . PRO A 1 115 ? -12.103 7.489 2.203 1.00 93.31 115 PRO A CA 1
ATOM 879 C C . PRO A 1 115 ? -11.351 8.716 2.741 1.00 93.31 115 PRO A C 1
ATOM 881 O O . PRO A 1 115 ? -11.897 9.824 2.812 1.00 93.31 115 PRO A O 1
ATOM 884 N N . LEU A 1 116 ? -10.063 8.540 3.024 1.00 92.31 116 LEU A N 1
ATOM 885 C CA . LEU A 1 116 ? -9.082 9.588 3.294 1.00 92.31 116 LEU A CA 1
ATOM 886 C C . LEU A 1 116 ? -8.088 9.625 2.124 1.00 92.31 116 LEU A C 1
ATOM 888 O O . LEU A 1 116 ? -6.993 9.086 2.185 1.00 92.31 116 LEU A O 1
ATOM 892 N N . ARG A 1 117 ? -8.496 10.238 1.007 1.00 87.31 117 ARG A N 1
ATOM 893 C CA . ARG A 1 117 ? -7.689 10.260 -0.227 1.00 87.31 117 ARG A CA 1
ATOM 894 C C . ARG A 1 117 ? -6.375 11.019 -0.012 1.00 87.31 117 ARG A C 1
ATOM 896 O O . ARG A 1 117 ? -6.414 12.210 0.298 1.00 87.31 117 ARG A O 1
ATOM 903 N N . SER A 1 118 ? -5.247 10.345 -0.232 1.00 78.44 118 SER A N 1
ATOM 904 C CA . SER A 1 118 ? -3.881 10.816 0.060 1.00 78.44 118 SER A CA 1
ATOM 905 C C . SER A 1 118 ? -3.393 11.965 -0.837 1.00 78.44 118 SER A C 1
ATOM 907 O O . SER A 1 118 ? -2.395 12.614 -0.531 1.00 78.44 118 SER A O 1
ATOM 909 N N . ARG A 1 119 ? -4.091 12.271 -1.934 1.00 77.44 119 ARG A N 1
ATOM 910 C CA . ARG A 1 119 ? -3.727 13.366 -2.848 1.00 77.44 119 ARG A CA 1
ATOM 911 C C . ARG A 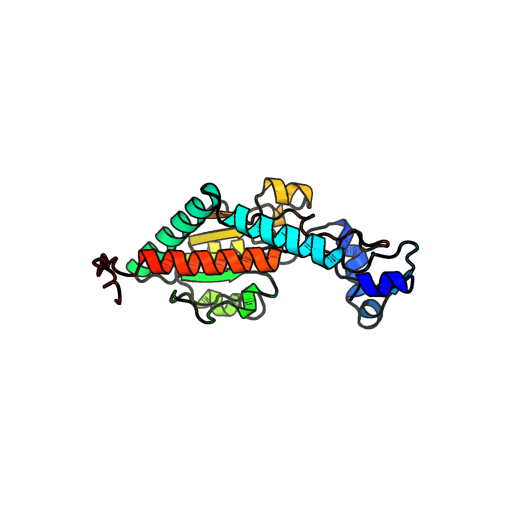1 119 ? -4.525 14.642 -2.584 1.00 77.44 119 ARG A C 1
ATOM 913 O O . ARG A 1 119 ? -4.488 15.195 -1.487 1.00 77.44 119 ARG A O 1
ATOM 920 N N . THR A 1 120 ? -5.263 15.120 -3.585 1.00 68.25 120 THR A N 1
ATOM 921 C CA . THR A 1 120 ? -5.862 16.465 -3.696 1.00 68.25 120 THR A CA 1
ATOM 922 C C . THR A 1 120 ? -6.746 16.881 -2.516 1.00 68.25 120 THR A C 1
ATOM 924 O O . THR A 1 120 ? -7.035 18.061 -2.342 1.00 68.25 120 THR A O 1
ATOM 927 N N . TRP A 1 121 ? -7.175 15.930 -1.683 1.00 72.38 121 TRP A N 1
ATOM 928 C CA . TRP A 1 121 ? -8.105 16.161 -0.583 1.00 72.38 121 TRP A CA 1
ATOM 929 C C . TRP A 1 121 ? -7.594 15.735 0.791 1.00 72.38 121 TRP A C 1
ATOM 931 O O . TRP A 1 121 ? -8.359 15.862 1.750 1.00 72.38 121 TRP A O 1
ATOM 941 N N . PHE A 1 122 ? -6.339 15.290 0.910 1.00 84.31 122 PHE A N 1
ATOM 942 C CA . PHE A 1 122 ? -5.806 14.723 2.151 1.00 84.31 122 PHE A CA 1
ATOM 943 C C . PHE A 1 122 ? -5.956 15.692 3.324 1.00 84.31 122 PHE A C 1
ATOM 945 O O . PHE A 1 122 ? -6.700 15.416 4.259 1.00 84.31 122 PHE A O 1
ATOM 952 N N . LYS A 1 123 ? -5.383 16.900 3.218 1.00 85.31 123 LYS A N 1
ATOM 953 C CA . LYS A 1 123 ? -5.468 17.926 4.274 1.00 85.31 123 LYS A CA 1
ATOM 954 C C . LYS A 1 123 ? -6.907 18.322 4.612 1.00 85.31 123 LYS A C 1
ATOM 956 O O . LYS A 1 123 ? -7.212 18.585 5.770 1.00 85.31 123 LYS A O 1
ATOM 961 N N . ARG A 1 124 ? -7.802 18.378 3.617 1.00 86.81 124 ARG A N 1
ATOM 962 C CA . ARG A 1 124 ? -9.213 18.741 3.836 1.00 86.81 124 ARG A CA 1
ATOM 963 C C . ARG A 1 124 ? -9.950 17.649 4.607 1.00 86.81 124 ARG A C 1
ATOM 965 O O . ARG A 1 124 ? -10.646 17.956 5.566 1.00 86.81 124 ARG A O 1
ATOM 972 N N . ARG A 1 125 ? -9.806 16.390 4.187 1.00 88.00 125 ARG A N 1
ATOM 973 C CA . ARG A 1 125 ? -10.451 15.231 4.822 1.00 88.00 125 ARG A CA 1
ATOM 974 C C . ARG A 1 125 ? -9.856 14.935 6.195 1.00 88.00 125 ARG A C 1
ATOM 976 O O . ARG A 1 125 ? -10.604 14.595 7.099 1.00 88.00 125 ARG A O 1
ATOM 983 N N . LEU A 1 126 ? -8.560 15.178 6.371 1.00 92.75 126 LEU A N 1
ATOM 984 C CA . LEU A 1 126 ? -7.879 15.049 7.653 1.00 92.75 126 LEU A CA 1
ATOM 985 C C . LEU A 1 126 ? -8.485 15.952 8.742 1.00 92.75 126 LEU A C 1
ATOM 987 O O . LEU A 1 126 ? -8.518 15.578 9.905 1.00 92.75 126 LEU A O 1
ATOM 991 N N . ARG A 1 127 ? -9.033 17.123 8.390 1.00 92.31 127 ARG A N 1
ATOM 992 C CA . ARG A 1 127 ? -9.729 17.987 9.367 1.00 92.31 127 ARG A CA 1
ATOM 993 C C . ARG A 1 127 ? -11.011 17.365 9.924 1.00 92.31 127 ARG A C 1
ATOM 995 O O . ARG A 1 127 ? -11.452 17.778 10.988 1.00 92.31 127 ARG A O 1
ATOM 1002 N N . ALA A 1 128 ? -11.605 16.411 9.208 1.00 93.88 128 ALA A N 1
ATOM 1003 C CA . ALA A 1 128 ? -12.817 15.716 9.631 1.00 93.88 128 ALA A CA 1
ATOM 1004 C C . ALA A 1 128 ? -12.533 14.495 10.522 1.00 93.88 128 ALA A C 1
ATOM 1006 O O . ALA A 1 128 ? -13.482 13.875 10.998 1.00 93.88 128 ALA A O 1
ATOM 1007 N N . THR A 1 129 ? -11.263 14.130 10.729 1.00 96.06 129 THR A N 1
ATOM 1008 C CA . THR A 1 129 ? -10.890 13.062 11.663 1.00 96.06 129 THR A CA 1
ATOM 1009 C C . THR A 1 129 ? -10.972 13.561 13.099 1.00 96.06 129 THR A C 1
ATOM 1011 O O . THR A 1 129 ? -10.892 14.767 13.351 1.00 96.06 129 THR A O 1
ATOM 1014 N N . THR A 1 130 ? -11.089 12.648 14.054 1.00 96.19 130 THR A N 1
ATOM 1015 C CA . THR A 1 130 ? -11.029 12.953 15.489 1.00 96.19 130 THR A CA 1
ATOM 1016 C C . THR A 1 130 ? -9.941 12.126 16.176 1.00 96.19 130 THR A C 1
ATOM 1018 O O . THR A 1 130 ? -9.639 11.036 15.695 1.00 96.19 130 THR A O 1
ATOM 1021 N N . PRO A 1 131 ? -9.348 12.607 17.286 1.00 96.75 131 PRO A N 1
ATOM 1022 C CA . PRO A 1 131 ? -8.422 11.803 18.081 1.00 96.75 131 PRO A CA 1
ATOM 1023 C C . PRO A 1 131 ? -8.999 10.422 18.427 1.00 96.75 131 PRO A C 1
ATOM 1025 O O . PRO A 1 131 ? -10.155 10.316 18.858 1.00 96.75 131 PRO A O 1
ATOM 1028 N N . GLY A 1 132 ? -8.196 9.375 18.227 1.00 94.62 132 GLY A N 1
ATOM 1029 C CA . GLY A 1 132 ? -8.583 7.973 18.411 1.00 94.62 132 GLY A CA 1
ATOM 1030 C C . GLY A 1 132 ? -9.385 7.353 17.258 1.00 94.62 132 GLY A C 1
ATOM 1031 O O . GLY A 1 132 ? -9.795 6.194 17.359 1.00 94.62 132 GLY A O 1
ATOM 1032 N N . ASP A 1 133 ? -9.637 8.088 16.168 1.00 97.56 133 ASP A N 1
ATOM 1033 C CA . ASP A 1 133 ? -10.008 7.453 14.900 1.00 97.56 133 ASP A CA 1
ATOM 1034 C C . ASP A 1 133 ? -8.838 6.608 14.375 1.00 97.56 133 ASP A C 1
ATOM 1036 O O . ASP A 1 133 ? -7.669 6.889 14.644 1.00 97.56 133 ASP A O 1
ATOM 1040 N N . LEU A 1 134 ? -9.164 5.586 13.586 1.00 98.19 134 LEU A N 1
ATOM 1041 C CA . LEU A 1 134 ? -8.194 4.672 12.990 1.00 98.19 134 LEU A CA 1
ATOM 1042 C C . LEU A 1 134 ? -7.999 4.986 11.507 1.00 98.19 134 LEU A C 1
ATOM 1044 O O . LEU A 1 134 ? -8.974 5.185 10.784 1.00 98.19 134 LEU A O 1
ATOM 1048 N N . VAL A 1 135 ? -6.757 4.954 11.034 1.00 97.31 135 VAL A N 1
ATOM 1049 C CA . VAL A 1 135 ? -6.410 4.983 9.611 1.00 97.31 135 VAL A CA 1
ATOM 1050 C C . VAL A 1 135 ? -5.868 3.621 9.193 1.00 97.31 135 VAL A C 1
ATOM 1052 O O . VAL A 1 135 ? -4.932 3.108 9.793 1.00 97.31 135 VAL A O 1
ATOM 1055 N N . VAL A 1 136 ? -6.431 3.048 8.135 1.00 97.06 136 VAL A N 1
ATOM 1056 C CA . VAL A 1 136 ? -5.851 1.923 7.398 1.00 97.06 136 VAL A CA 1
ATOM 1057 C C . VAL A 1 136 ? -5.102 2.509 6.207 1.00 97.06 136 VAL A C 1
ATOM 1059 O O . VAL A 1 136 ? -5.720 3.083 5.308 1.00 97.06 136 VAL A O 1
ATOM 1062 N N . TRP A 1 137 ? -3.776 2.408 6.213 1.00 94.88 137 TRP A N 1
ATOM 1063 C CA . TRP A 1 137 ? -2.906 2.931 5.167 1.00 94.88 137 TRP A CA 1
ATOM 1064 C C . TRP A 1 137 ? -2.416 1.824 4.237 1.00 94.88 137 TRP A C 1
ATOM 1066 O O . TRP A 1 137 ? -1.671 0.942 4.657 1.00 94.88 137 TRP A O 1
ATOM 1076 N N . ILE A 1 138 ? -2.764 1.914 2.955 1.00 93.44 138 ILE A N 1
ATOM 1077 C CA . ILE A 1 138 ? -2.293 1.001 1.911 1.00 93.44 138 ILE A CA 1
ATOM 1078 C C . ILE A 1 138 ? -1.252 1.718 1.035 1.00 93.44 138 ILE A C 1
ATOM 1080 O O . ILE A 1 138 ? -1.580 2.632 0.277 1.00 93.44 138 ILE A O 1
ATOM 1084 N N . GLY A 1 139 ? 0.015 1.326 1.141 1.00 87.88 139 GLY A N 1
ATOM 1085 C CA . GLY A 1 139 ? 1.138 1.976 0.459 1.00 87.88 139 GLY A CA 1
ATOM 1086 C C . GLY A 1 139 ? 1.941 1.022 -0.418 1.00 87.88 139 GLY A C 1
ATOM 1087 O O . GLY A 1 139 ? 1.786 -0.189 -0.342 1.00 87.88 139 GLY A O 1
ATOM 1088 N N . TYR A 1 140 ? 2.823 1.571 -1.251 1.00 82.00 140 TYR A N 1
ATOM 1089 C CA . TYR A 1 140 ? 3.795 0.772 -2.003 1.00 82.00 140 TYR A CA 1
ATOM 1090 C C . TYR A 1 140 ? 4.976 0.397 -1.095 1.00 82.00 140 TYR A C 1
ATOM 1092 O O . TYR A 1 140 ? 5.152 -0.768 -0.757 1.00 82.00 140 TYR A O 1
ATOM 1100 N N . ILE A 1 141 ? 5.718 1.402 -0.623 1.00 81.56 141 ILE A N 1
ATOM 1101 C CA . ILE A 1 141 ? 6.823 1.270 0.331 1.00 81.56 141 ILE A CA 1
ATOM 1102 C C . ILE A 1 141 ? 6.578 2.301 1.429 1.00 81.56 141 ILE A C 1
ATOM 1104 O O . ILE A 1 141 ? 6.735 3.495 1.187 1.00 81.56 141 ILE A O 1
ATOM 1108 N N . GLY A 1 142 ? 6.123 1.846 2.595 1.00 85.75 142 GLY A N 1
ATOM 1109 C CA . GLY A 1 142 ? 5.854 2.725 3.727 1.00 85.75 142 GLY A CA 1
ATOM 1110 C C . GLY A 1 142 ? 4.696 3.709 3.517 1.00 85.75 142 GLY A C 1
ATOM 1111 O O . GLY A 1 142 ? 3.802 3.536 2.673 1.00 85.75 142 GLY A O 1
ATOM 1112 N N . MET A 1 143 ? 4.705 4.755 4.343 1.00 86.12 143 MET A N 1
ATOM 1113 C CA . MET A 1 143 ? 3.738 5.856 4.283 1.00 86.12 143 MET A CA 1
ATOM 1114 C C . MET A 1 143 ? 4.284 7.080 3.582 1.00 86.12 143 MET A C 1
ATOM 1116 O O . MET A 1 143 ? 3.591 7.695 2.777 1.00 86.12 143 MET A O 1
ATOM 1120 N N . ASN A 1 144 ? 5.519 7.432 3.906 1.00 86.25 144 ASN A N 1
ATOM 1121 C CA . ASN A 1 144 ? 6.147 8.651 3.450 1.00 86.25 144 ASN A CA 1
ATOM 1122 C C . ASN A 1 144 ? 6.881 8.416 2.131 1.00 86.25 144 ASN A C 1
ATOM 1124 O O . ASN A 1 144 ? 7.217 7.300 1.740 1.00 86.25 144 ASN A O 1
ATOM 1128 N N . SER A 1 145 ? 7.135 9.509 1.428 1.00 79.44 145 SER A N 1
ATOM 1129 C CA . SER A 1 145 ? 8.002 9.525 0.259 1.00 79.44 145 SER A CA 1
ATOM 1130 C C . SER A 1 145 ? 8.962 10.698 0.367 1.00 79.44 145 SER A C 1
ATOM 1132 O O . SER A 1 145 ? 8.685 11.657 1.086 1.00 79.44 145 SER A O 1
ATOM 1134 N N . ARG A 1 146 ? 10.001 10.707 -0.472 1.00 77.25 146 ARG A N 1
ATOM 1135 C CA . ARG A 1 146 ? 10.907 11.857 -0.638 1.00 77.25 146 ARG A CA 1
ATOM 1136 C C . ARG A 1 146 ? 10.209 13.193 -0.949 1.00 77.25 146 ARG A C 1
ATOM 1138 O O . ARG A 1 146 ? 10.832 14.246 -0.882 1.00 77.25 146 ARG A O 1
ATOM 1145 N N . TYR A 1 147 ? 8.934 13.161 -1.347 1.00 79.50 147 TYR A N 1
ATOM 1146 C CA . TYR A 1 147 ? 8.158 14.344 -1.721 1.00 79.50 147 TYR A CA 1
ATOM 1147 C C . TYR A 1 147 ? 7.059 14.706 -0.723 1.00 79.50 147 TYR A C 1
ATOM 1149 O O . TYR A 1 147 ? 6.580 15.838 -0.739 1.00 79.50 147 TYR A O 1
ATOM 1157 N N . LEU A 1 148 ? 6.592 13.747 0.079 1.00 84.88 148 LEU A N 1
ATOM 1158 C CA . LEU A 1 148 ? 5.376 13.884 0.876 1.00 84.88 148 LEU A CA 1
ATOM 1159 C C . LEU A 1 148 ? 5.519 13.140 2.200 1.00 84.88 148 LEU A C 1
ATOM 1161 O O . LEU A 1 148 ? 5.802 11.942 2.214 1.00 84.88 148 LEU A O 1
ATOM 1165 N N . ASP A 1 149 ? 5.241 13.865 3.279 1.00 86.81 149 ASP A N 1
ATOM 1166 C CA . ASP A 1 149 ? 5.111 13.348 4.638 1.00 86.81 149 ASP A CA 1
ATOM 1167 C C . ASP A 1 149 ? 3.624 13.183 4.977 1.00 86.81 149 ASP A C 1
ATOM 1169 O O . ASP A 1 149 ? 2.859 14.155 5.043 1.00 86.81 149 ASP A O 1
ATOM 1173 N N . TYR A 1 150 ? 3.222 11.929 5.149 1.00 89.06 150 TYR A N 1
ATOM 1174 C CA . TYR A 1 150 ? 1.876 11.532 5.531 1.00 89.06 150 TYR A CA 1
ATOM 1175 C C . TYR A 1 150 ? 1.777 11.163 7.004 1.00 89.06 150 TYR A C 1
ATOM 1177 O O . TYR A 1 150 ? 0.709 11.325 7.583 1.00 89.06 150 TYR A O 1
ATOM 1185 N N . GLU A 1 151 ? 2.858 10.692 7.614 1.00 90.38 151 GLU A N 1
ATOM 1186 C CA . GLU A 1 151 ? 2.859 10.221 8.995 1.00 90.38 151 GLU A CA 1
ATOM 1187 C C . GLU A 1 151 ? 2.690 11.375 9.994 1.00 90.38 151 GLU A C 1
ATOM 1189 O O . GLU A 1 151 ? 1.776 11.349 10.822 1.00 90.38 151 GLU A O 1
ATOM 1194 N N . SER A 1 152 ? 3.507 12.428 9.884 1.00 90.06 152 SER A N 1
ATOM 1195 C CA . SER A 1 152 ? 3.479 13.563 10.817 1.00 90.06 152 SER A CA 1
ATOM 1196 C C . SER A 1 152 ? 2.086 14.183 10.998 1.00 90.06 152 SER A C 1
ATOM 1198 O O . SER A 1 152 ? 1.667 14.386 12.142 1.00 90.06 152 SER A O 1
ATOM 1200 N N . PRO A 1 153 ? 1.315 14.479 9.931 1.00 91.88 153 PRO A N 1
ATOM 1201 C CA . PRO A 1 153 ? -0.019 15.043 10.098 1.00 91.88 153 PRO A CA 1
ATOM 1202 C C . PRO A 1 153 ? -1.043 14.058 10.687 1.00 91.88 153 PRO A C 1
ATOM 1204 O O . PRO A 1 153 ? -2.000 14.517 11.311 1.00 91.88 153 PRO A O 1
ATOM 1207 N N . LEU A 1 154 ? -0.876 12.739 10.531 1.00 93.12 154 LEU A N 1
ATOM 1208 C CA . LEU A 1 154 ? -1.739 11.751 11.196 1.00 93.12 154 LEU A CA 1
ATOM 1209 C C . LEU A 1 154 ? -1.423 11.674 12.696 1.00 93.12 154 LEU A C 1
ATOM 1211 O O . LEU A 1 154 ? -2.340 11.747 13.517 1.00 93.12 154 LEU A O 1
ATOM 1215 N N . ASN A 1 155 ? -0.134 11.667 13.047 1.00 92.31 155 ASN A N 1
ATOM 1216 C CA . ASN A 1 155 ? 0.339 11.693 14.434 1.00 92.31 155 ASN A CA 1
ATOM 1217 C C . ASN A 1 155 ? -0.130 12.950 15.170 1.00 92.31 155 ASN A C 1
ATOM 1219 O O . ASN A 1 155 ? -0.657 12.870 16.278 1.00 92.31 155 ASN A O 1
ATOM 1223 N N . ALA A 1 156 ? -0.026 14.118 14.528 1.00 93.44 156 ALA A N 1
ATOM 1224 C CA . ALA A 1 156 ? -0.497 15.385 15.089 1.00 93.44 156 ALA A CA 1
ATOM 1225 C C . ALA A 1 156 ? -2.013 15.397 15.373 1.00 93.44 156 ALA A C 1
ATOM 1227 O O . ALA A 1 156 ? -2.490 16.185 16.189 1.00 93.44 156 ALA A O 1
ATOM 1228 N N . ARG A 1 157 ? -2.784 14.532 14.703 1.00 95.12 157 ARG A N 1
ATOM 1229 C CA . ARG A 1 157 ? -4.226 14.347 14.924 1.00 95.12 157 ARG A CA 1
ATOM 1230 C C . ARG A 1 157 ? -4.546 13.230 15.920 1.00 95.12 157 ARG A C 1
ATOM 1232 O O . ARG A 1 157 ? -5.729 13.012 16.170 1.00 95.12 157 ARG A O 1
ATOM 1239 N N . GLN A 1 158 ? -3.530 12.579 16.498 1.00 95.62 158 GLN A N 1
ATOM 1240 C CA . GLN A 1 158 ? -3.664 11.451 17.429 1.00 95.62 158 GLN A CA 1
ATOM 1241 C C . GLN A 1 158 ? -4.514 10.325 16.829 1.00 95.62 158 GLN A C 1
ATOM 1243 O O . GLN A 1 158 ? -5.454 9.830 17.454 1.00 95.62 158 GLN A O 1
ATOM 1248 N N . LEU A 1 159 ? -4.234 9.996 15.569 1.00 95.94 159 LEU A N 1
ATOM 1249 C CA . LEU A 1 159 ? -4.897 8.907 14.868 1.00 95.94 159 LEU A CA 1
ATOM 1250 C C . LEU A 1 159 ? -4.125 7.618 15.099 1.00 95.94 159 LEU A C 1
ATOM 1252 O O . LEU A 1 159 ? -2.899 7.605 15.031 1.00 95.94 159 LEU A O 1
ATOM 1256 N N . ASP A 1 160 ? -4.863 6.541 15.328 1.00 96.88 160 ASP A N 1
ATOM 1257 C CA . ASP A 1 160 ? -4.289 5.207 15.308 1.00 96.88 160 ASP A CA 1
ATOM 1258 C C . ASP A 1 160 ? -4.068 4.759 13.871 1.00 96.88 160 ASP A C 1
ATOM 1260 O O . ASP A 1 160 ? -4.713 5.244 12.934 1.00 96.88 160 ASP A O 1
ATOM 1264 N N . LEU A 1 161 ? -3.198 3.771 13.701 1.00 96.62 161 LEU A N 1
ATOM 1265 C CA . LEU A 1 161 ? -2.756 3.367 12.383 1.00 96.62 161 LEU A CA 1
ATOM 1266 C C . LEU A 1 161 ? -2.670 1.845 12.243 1.00 96.62 161 LEU A C 1
ATOM 1268 O O . LEU A 1 161 ? -2.139 1.149 13.106 1.00 96.62 161 LEU A O 1
ATOM 1272 N N . ILE A 1 162 ? -3.171 1.345 11.118 1.00 97.50 162 ILE A N 1
ATOM 1273 C CA . ILE A 1 162 ? -2.847 0.039 10.548 1.00 97.50 162 ILE A CA 1
ATOM 1274 C C . ILE A 1 162 ? -2.168 0.296 9.212 1.00 97.50 162 ILE A C 1
ATOM 1276 O O . ILE A 1 162 ? -2.637 1.117 8.422 1.00 97.50 162 ILE A O 1
ATOM 1280 N N . THR A 1 163 ? -1.096 -0.427 8.935 1.00 95.06 163 THR A N 1
ATOM 1281 C CA . THR A 1 163 ? -0.304 -0.255 7.720 1.00 95.06 163 THR A CA 1
ATOM 1282 C C . THR A 1 163 ? -0.343 -1.492 6.830 1.00 95.06 163 THR A C 1
ATOM 1284 O O . THR A 1 163 ? -0.481 -2.618 7.302 1.00 95.06 163 THR A O 1
ATOM 1287 N N . CYS A 1 164 ? -0.258 -1.278 5.518 1.00 94.25 164 CYS A N 1
ATOM 1288 C CA . CYS A 1 164 ? -0.207 -2.330 4.515 1.00 94.25 164 CYS A CA 1
ATOM 1289 C C . CYS A 1 164 ? 0.707 -1.936 3.353 1.00 94.25 164 CYS A C 1
ATOM 1291 O O . CYS A 1 164 ? 0.299 -1.218 2.438 1.00 94.25 164 CYS A O 1
ATOM 1293 N N . TYR A 1 165 ? 1.947 -2.407 3.379 1.00 90.44 165 TYR A N 1
ATOM 1294 C CA . TYR A 1 165 ? 2.990 -2.161 2.373 1.00 90.44 165 TYR A CA 1
ATOM 1295 C C . TYR A 1 165 ? 4.061 -3.255 2.475 1.00 90.44 165 TYR A C 1
ATOM 1297 O O . TYR A 1 165 ? 3.965 -4.125 3.340 1.00 90.44 165 TYR A O 1
ATOM 1305 N N . VAL A 1 166 ? 5.065 -3.252 1.598 1.00 87.56 166 VAL A N 1
ATOM 1306 C CA . VAL A 1 166 ? 6.146 -4.256 1.665 1.00 87.56 166 VAL A CA 1
ATOM 1307 C C . VAL A 1 166 ? 6.929 -4.182 2.982 1.00 87.56 166 VAL A C 1
ATOM 1309 O O . VAL A 1 166 ? 7.094 -3.086 3.522 1.00 87.56 166 VAL A O 1
ATOM 1312 N N . PRO A 1 167 ? 7.439 -5.309 3.506 1.00 84.88 167 PRO A N 1
ATOM 1313 C CA . PRO A 1 167 ? 8.268 -5.306 4.709 1.00 84.88 167 PRO A CA 1
ATOM 1314 C C . PRO A 1 167 ? 9.476 -4.362 4.610 1.00 84.88 167 PRO A C 1
ATOM 1316 O O . PRO A 1 167 ? 10.027 -4.152 3.530 1.00 84.88 167 PRO A O 1
ATOM 1319 N N . ALA A 1 168 ? 9.947 -3.850 5.752 1.00 79.00 168 ALA A N 1
ATOM 1320 C CA . ALA A 1 168 ? 11.089 -2.930 5.800 1.00 79.00 168 ALA A CA 1
ATOM 1321 C C . ALA A 1 168 ? 12.369 -3.523 5.181 1.00 79.00 168 ALA A C 1
ATOM 1323 O O . ALA A 1 168 ? 13.018 -2.852 4.387 1.00 79.00 168 ALA A O 1
ATOM 1324 N N . HIS A 1 169 ? 12.674 -4.796 5.455 1.00 79.31 169 HIS A N 1
ATOM 1325 C CA . HIS A 1 169 ? 13.845 -5.472 4.884 1.00 79.31 169 HIS A CA 1
ATOM 1326 C C . HIS A 1 169 ? 13.792 -5.581 3.353 1.00 79.31 169 HIS A C 1
ATOM 1328 O O . HIS A 1 169 ? 14.834 -5.616 2.707 1.00 79.31 169 HIS A O 1
ATOM 1334 N N . GLU A 1 170 ? 12.593 -5.623 2.761 1.00 78.75 170 GLU A N 1
ATOM 1335 C CA . GLU A 1 170 ? 12.444 -5.531 1.310 1.00 78.75 170 GLU A CA 1
ATOM 1336 C C . GLU A 1 170 ? 12.667 -4.095 0.851 1.00 78.75 170 GLU A C 1
ATOM 1338 O O . GLU A 1 170 ? 13.466 -3.856 -0.045 1.00 78.75 170 GLU A O 1
ATOM 1343 N N . ALA A 1 171 ? 12.026 -3.121 1.500 1.00 77.19 171 ALA A N 1
ATOM 1344 C CA . ALA A 1 171 ? 12.176 -1.704 1.177 1.00 77.19 171 ALA A CA 1
ATOM 1345 C C . ALA A 1 171 ? 13.643 -1.225 1.177 1.00 77.19 171 ALA A C 1
ATOM 1347 O O . ALA A 1 171 ? 14.049 -0.482 0.280 1.00 77.19 171 ALA A O 1
ATOM 1348 N N . GLU A 1 172 ? 14.434 -1.684 2.150 1.00 79.81 172 GLU A N 1
ATOM 1349 C CA . GLU A 1 172 ? 15.860 -1.372 2.326 1.00 79.81 172 GLU A CA 1
ATOM 1350 C C . GLU A 1 172 ? 16.730 -1.806 1.138 1.00 79.81 172 GLU A C 1
ATOM 1352 O O . GLU A 1 172 ? 17.777 -1.208 0.894 1.00 79.81 172 GLU A O 1
ATOM 1357 N N . ARG A 1 173 ? 16.291 -2.790 0.342 1.00 76.00 173 ARG A N 1
ATOM 1358 C CA . ARG A 1 173 ? 17.007 -3.207 -0.875 1.00 76.00 173 ARG A CA 1
ATOM 1359 C C . ARG A 1 173 ? 16.962 -2.153 -1.984 1.00 76.00 173 ARG A C 1
ATOM 1361 O O . ARG A 1 173 ? 17.756 -2.231 -2.919 1.00 76.00 173 ARG A O 1
ATOM 1368 N N . TYR A 1 174 ? 16.027 -1.204 -1.917 1.00 70.00 174 TYR A N 1
ATOM 1369 C CA . TYR A 1 174 ? 15.685 -0.330 -3.047 1.00 70.00 174 TYR A CA 1
ATOM 1370 C C . TYR A 1 174 ? 15.953 1.152 -2.795 1.00 70.00 174 TYR A C 1
ATOM 1372 O O . TYR A 1 174 ? 15.965 1.938 -3.740 1.00 70.00 174 TYR A O 1
ATOM 1380 N N . THR A 1 175 ? 16.127 1.552 -1.539 1.00 72.12 175 THR A N 1
ATOM 1381 C CA . THR A 1 175 ? 16.385 2.944 -1.175 1.00 72.12 175 THR A CA 1
ATOM 1382 C C . THR A 1 175 ? 17.144 3.020 0.140 1.00 72.12 175 THR A C 1
ATOM 1384 O O . THR A 1 175 ? 16.821 2.308 1.086 1.00 72.12 175 THR A O 1
ATOM 1387 N N . ALA A 1 176 ? 18.125 3.920 0.217 1.00 75.19 176 ALA A N 1
ATOM 1388 C CA . ALA A 1 176 ? 18.766 4.304 1.477 1.00 75.19 176 ALA A CA 1
ATOM 1389 C C . ALA A 1 176 ? 18.040 5.481 2.161 1.00 75.19 176 ALA A C 1
ATOM 1391 O O . ALA A 1 176 ? 18.422 5.912 3.252 1.00 75.19 176 ALA A O 1
ATOM 1392 N N . ASP A 1 177 ? 17.001 6.032 1.522 1.00 74.75 177 ASP A N 1
ATOM 1393 C CA . ASP A 1 177 ? 16.257 7.177 2.031 1.00 74.75 177 ASP A CA 1
ATOM 1394 C C . ASP A 1 177 ? 15.427 6.787 3.259 1.00 74.75 177 ASP A C 1
ATOM 1396 O O . ASP A 1 177 ? 14.316 6.257 3.172 1.00 74.75 177 ASP A O 1
ATOM 1400 N N . THR A 1 178 ? 15.964 7.113 4.433 1.00 72.56 178 THR A N 1
ATOM 1401 C CA . THR A 1 178 ? 15.301 6.862 5.714 1.00 72.56 178 THR A CA 1
ATOM 1402 C C . THR A 1 178 ? 13.957 7.571 5.858 1.00 72.56 178 THR A C 1
ATOM 1404 O O . THR A 1 178 ? 13.160 7.150 6.686 1.00 72.56 178 THR A O 1
ATOM 1407 N N . THR A 1 179 ? 13.645 8.604 5.067 1.00 70.62 179 THR A N 1
ATOM 1408 C CA . THR A 1 179 ? 12.302 9.208 5.088 1.00 70.62 179 THR A CA 1
ATOM 1409 C C . THR A 1 179 ? 11.251 8.273 4.498 1.00 70.62 179 THR A C 1
ATOM 1411 O O . THR A 1 179 ? 10.117 8.279 4.963 1.00 70.62 179 THR A O 1
ATOM 1414 N N . VAL A 1 180 ? 11.639 7.425 3.541 1.00 70.00 180 VAL A N 1
ATOM 1415 C CA . VAL A 1 180 ? 10.801 6.369 2.954 1.00 70.00 180 VAL A CA 1
ATOM 1416 C C . VAL A 1 180 ? 10.749 5.140 3.870 1.00 70.00 180 VAL A C 1
ATOM 1418 O O . VAL A 1 180 ? 9.719 4.478 3.949 1.00 70.00 180 VAL A O 1
ATOM 1421 N N . LEU A 1 181 ? 11.849 4.851 4.578 1.00 68.50 181 LEU A N 1
ATOM 1422 C CA . LEU A 1 181 ? 11.978 3.681 5.460 1.00 68.50 181 LEU A CA 1
ATOM 1423 C C . LEU A 1 181 ? 11.477 3.909 6.898 1.00 68.50 181 LEU A C 1
ATOM 1425 O O . LEU A 1 181 ? 11.243 2.941 7.623 1.00 68.50 181 LEU A O 1
ATOM 1429 N N . ARG A 1 182 ? 11.320 5.166 7.341 1.00 64.94 182 ARG A N 1
ATOM 1430 C CA . ARG A 1 182 ? 10.716 5.514 8.636 1.00 64.94 182 ARG A CA 1
ATOM 1431 C C . ARG A 1 182 ? 9.236 5.159 8.588 1.00 64.94 182 ARG A C 1
ATOM 1433 O O . ARG A 1 182 ? 8.393 5.921 8.127 1.00 64.94 182 ARG A O 1
ATOM 1440 N N . ASN A 1 183 ? 8.963 3.947 9.038 1.00 65.38 183 ASN A N 1
ATOM 1441 C CA . ASN A 1 183 ? 7.663 3.319 8.976 1.00 65.38 183 ASN A CA 1
ATOM 1442 C C . ASN A 1 183 ? 7.002 3.416 10.342 1.00 65.38 183 ASN A C 1
ATOM 1444 O O . ASN A 1 183 ? 7.378 2.648 11.223 1.00 65.38 183 ASN A O 1
ATOM 1448 N N . ALA A 1 184 ? 6.032 4.322 10.493 1.00 76.31 184 ALA A N 1
ATOM 1449 C CA . ALA A 1 184 ? 4.834 4.120 11.308 1.00 76.31 184 ALA A CA 1
ATOM 1450 C C . ALA A 1 184 ? 5.042 3.288 12.588 1.00 76.31 184 ALA A C 1
ATOM 1452 O O . ALA A 1 184 ? 4.323 2.319 12.825 1.00 76.31 184 ALA A O 1
ATOM 1453 N N . ALA A 1 185 ? 6.044 3.622 13.411 1.00 78.94 185 ALA A N 1
ATOM 1454 C CA . ALA A 1 185 ? 6.490 2.732 14.495 1.00 78.94 185 ALA A CA 1
ATOM 1455 C C . ALA A 1 185 ? 5.402 2.515 15.564 1.00 78.94 185 ALA A C 1
ATOM 1457 O O . ALA A 1 185 ? 5.456 1.580 16.355 1.00 78.94 185 ALA A O 1
ATOM 1458 N N . HIS A 1 186 ? 4.406 3.397 15.560 1.00 86.19 186 HIS A N 1
ATOM 1459 C CA . HIS A 1 186 ? 3.226 3.396 16.408 1.00 86.19 186 HIS A CA 1
ATOM 1460 C C . HIS A 1 186 ? 2.034 2.628 15.795 1.00 86.19 186 HIS A C 1
ATOM 1462 O O . HIS A 1 186 ? 0.945 2.652 16.367 1.00 86.19 186 HIS A O 1
ATOM 1468 N N . ALA A 1 187 ? 2.191 1.977 14.635 1.00 93.75 187 ALA A N 1
ATOM 1469 C CA . ALA A 1 187 ? 1.122 1.209 14.006 1.00 93.75 187 ALA A CA 1
ATOM 1470 C C . ALA A 1 187 ? 0.688 0.036 14.897 1.00 93.75 187 ALA A C 1
ATOM 1472 O O . ALA A 1 187 ? 1.497 -0.752 15.385 1.00 93.75 187 ALA A O 1
ATOM 1473 N N . LEU A 1 188 ? -0.624 -0.110 15.071 1.00 96.94 188 LEU A N 1
ATOM 1474 C CA . LEU A 1 188 ? -1.237 -1.157 15.890 1.00 96.94 188 LEU A CA 1
ATOM 1475 C C . LEU A 1 188 ? -1.150 -2.538 15.221 1.00 96.94 188 LEU A C 1
ATOM 1477 O O . LEU A 1 188 ? -1.124 -3.577 15.892 1.00 96.94 188 LEU A O 1
ATOM 1481 N N . ALA A 1 189 ? -1.127 -2.554 13.888 1.00 96.75 189 ALA A N 1
ATOM 1482 C CA . ALA A 1 189 ? -0.902 -3.745 13.086 1.00 96.75 189 ALA A CA 1
ATOM 1483 C C . ALA A 1 189 ? -0.311 -3.390 11.719 1.00 96.75 189 ALA A C 1
ATOM 1485 O O . ALA A 1 189 ? -0.523 -2.299 11.193 1.00 96.75 189 ALA A O 1
ATOM 1486 N N . GLN A 1 190 ? 0.380 -4.367 11.143 1.00 94.81 190 GLN A N 1
ATOM 1487 C CA . GLN A 1 190 ? 0.958 -4.332 9.809 1.00 94.81 190 GLN A CA 1
ATOM 1488 C C . GLN A 1 190 ? 0.446 -5.553 9.039 1.00 94.81 190 GLN A C 1
ATOM 1490 O O . GLN A 1 190 ? 0.441 -6.665 9.572 1.00 94.81 190 GLN A O 1
ATOM 1495 N N . ILE A 1 191 ? 0.033 -5.333 7.795 1.00 96.06 191 ILE A N 1
ATOM 1496 C CA . ILE A 1 191 ? -0.264 -6.369 6.808 1.00 96.06 191 ILE A CA 1
ATOM 1497 C C . ILE A 1 191 ? 0.804 -6.252 5.729 1.00 96.06 191 ILE A C 1
ATOM 1499 O O . ILE A 1 191 ? 0.760 -5.331 4.917 1.00 96.06 191 ILE A O 1
ATOM 1503 N N . ASP A 1 192 ? 1.786 -7.143 5.697 1.00 93.69 192 ASP A N 1
ATOM 1504 C CA . ASP A 1 192 ? 2.794 -7.003 4.645 1.00 93.69 192 ASP A CA 1
ATOM 1505 C C . ASP A 1 192 ? 2.223 -7.334 3.269 1.00 93.69 192 ASP A C 1
ATOM 1507 O O . ASP A 1 192 ? 1.423 -8.253 3.077 1.00 93.69 192 ASP A O 1
ATOM 1511 N N . GLN A 1 193 ? 2.678 -6.584 2.279 1.00 91.00 193 GLN A N 1
ATOM 1512 C CA . GLN A 1 193 ? 2.447 -6.958 0.900 1.00 91.00 193 GLN A CA 1
ATOM 1513 C C . GLN A 1 193 ? 3.474 -8.009 0.489 1.00 91.00 193 GLN A C 1
ATOM 1515 O O . GLN A 1 193 ? 4.668 -7.874 0.737 1.00 91.00 193 GLN A O 1
ATOM 1520 N N . VAL A 1 194 ? 2.984 -9.072 -0.135 1.00 84.81 194 VAL A N 1
ATOM 1521 C CA . VAL A 1 194 ? 3.774 -10.203 -0.647 1.00 84.81 194 VAL A CA 1
ATOM 1522 C C . VAL A 1 194 ? 4.219 -9.942 -2.076 1.00 84.81 194 VAL A C 1
ATOM 1524 O O . VAL A 1 194 ? 3.796 -10.629 -2.998 1.00 84.81 194 VAL A O 1
ATOM 1527 N N . TRP A 1 195 ? 4.980 -8.876 -2.283 1.00 80.25 195 TRP A N 1
ATOM 1528 C CA . TRP A 1 195 ? 5.676 -8.648 -3.540 1.00 80.25 195 TRP A CA 1
ATOM 1529 C C . TRP A 1 195 ? 7.038 -8.017 -3.269 1.00 80.25 195 TRP A C 1
ATOM 1531 O O . TRP A 1 195 ? 7.194 -7.225 -2.344 1.00 80.25 195 TRP A O 1
ATOM 1541 N N . GLU A 1 196 ? 8.007 -8.369 -4.094 1.00 72.81 196 GLU A N 1
ATOM 1542 C CA . GLU A 1 196 ? 9.346 -7.798 -4.127 1.00 72.81 196 GLU A CA 1
ATOM 1543 C C . GLU A 1 196 ? 9.464 -6.888 -5.354 1.00 72.81 196 GLU A C 1
ATOM 1545 O O . GLU A 1 196 ? 8.823 -7.124 -6.383 1.00 72.81 196 GLU A O 1
ATOM 1550 N N . MET A 1 197 ? 10.262 -5.822 -5.284 1.00 62.75 197 MET A N 1
ATOM 1551 C CA . MET A 1 197 ? 10.547 -5.038 -6.489 1.00 62.75 197 MET A CA 1
ATOM 1552 C C . MET A 1 197 ? 11.398 -5.920 -7.404 1.00 62.75 197 MET A C 1
ATOM 1554 O O . MET A 1 197 ? 12.516 -6.288 -7.059 1.00 62.75 197 MET A O 1
ATOM 1558 N N . GLY A 1 198 ? 10.824 -6.377 -8.507 1.00 54.78 198 GLY A N 1
ATOM 1559 C CA . GLY A 1 198 ? 11.234 -7.669 -9.061 1.00 54.78 198 GLY A CA 1
ATOM 1560 C C . GLY A 1 198 ? 10.067 -8.467 -9.615 1.00 54.78 198 GLY A C 1
ATOM 1561 O O . GLY A 1 198 ? 10.163 -9.161 -10.625 1.00 54.78 198 GLY A O 1
ATOM 1562 N N . ASP A 1 199 ? 8.935 -8.364 -8.933 1.00 53.19 199 ASP A N 1
ATOM 1563 C CA . ASP A 1 199 ? 7.841 -9.295 -9.110 1.00 53.19 199 ASP A CA 1
ATOM 1564 C C . ASP A 1 199 ? 6.906 -8.928 -10.249 1.00 53.19 199 ASP A C 1
ATOM 1566 O O . ASP A 1 199 ? 6.313 -7.852 -10.271 1.00 53.19 199 ASP A O 1
ATOM 1570 N N . ALA A 1 200 ? 6.721 -9.906 -11.139 1.00 53.84 200 ALA A N 1
ATOM 1571 C CA . ALA A 1 200 ? 6.130 -9.771 -12.469 1.00 53.84 200 ALA A CA 1
ATOM 1572 C C . ALA A 1 200 ? 6.977 -8.946 -13.444 1.00 53.84 200 ALA A C 1
ATOM 1574 O O . ALA A 1 200 ? 6.478 -8.530 -14.491 1.00 53.84 200 ALA A O 1
ATOM 1575 N N . GLU A 1 201 ? 8.262 -8.760 -13.139 1.00 61.97 201 GLU A N 1
ATOM 1576 C CA . GLU A 1 201 ? 9.158 -8.058 -14.029 1.00 61.97 201 GLU A CA 1
ATOM 1577 C C . GLU A 1 201 ? 9.539 -8.912 -15.232 1.00 61.97 201 GLU A C 1
ATOM 1579 O O . GLU A 1 201 ? 10.329 -9.853 -15.169 1.00 61.97 201 GLU A O 1
ATOM 1584 N N . VAL A 1 202 ? 9.013 -8.519 -16.382 1.00 59.75 202 VAL A N 1
ATOM 1585 C CA . VAL A 1 202 ? 9.542 -8.980 -17.658 1.00 59.75 202 VAL A CA 1
ATOM 1586 C C . VAL A 1 202 ? 10.839 -8.221 -17.894 1.00 59.75 202 VAL A C 1
ATOM 1588 O O . VAL A 1 202 ? 10.779 -6.986 -17.944 1.00 59.75 202 VAL A O 1
ATOM 1591 N N . PRO A 1 203 ? 11.993 -8.891 -18.059 1.00 63.56 203 PRO A N 1
ATOM 1592 C CA . PRO A 1 203 ? 13.202 -8.204 -18.474 1.00 63.56 203 PRO A CA 1
ATOM 1593 C C . PRO A 1 203 ? 12.927 -7.561 -19.832 1.00 63.56 203 PRO A C 1
ATOM 1595 O O . PRO A 1 203 ? 12.599 -8.249 -20.804 1.00 63.56 203 PRO A O 1
ATOM 1598 N N . VAL A 1 204 ? 13.011 -6.234 -19.892 1.00 61.34 204 VAL A N 1
ATOM 1599 C CA . VAL A 1 204 ? 12.863 -5.507 -21.150 1.00 61.34 204 VAL A CA 1
ATOM 1600 C C . VAL A 1 204 ? 14.232 -4.963 -21.537 1.00 61.34 204 VAL A C 1
ATOM 1602 O O . VAL A 1 204 ? 14.879 -4.288 -20.740 1.00 61.34 204 VAL A O 1
ATOM 1605 N N . PRO A 1 205 ? 14.710 -5.261 -22.748 1.00 60.25 205 PRO A N 1
ATOM 1606 C CA . PRO A 1 205 ? 15.944 -4.682 -23.257 1.00 60.25 205 PRO A CA 1
ATOM 1607 C C . PRO A 1 205 ? 15.832 -3.150 -23.314 1.00 60.25 205 PRO A C 1
ATOM 1609 O O . PRO A 1 205 ? 14.786 -2.626 -23.693 1.00 60.25 205 PRO A O 1
ATOM 1612 N N . GLY A 1 206 ? 16.896 -2.429 -22.949 1.00 60.25 206 GLY A N 1
ATOM 1613 C CA . GLY A 1 206 ? 16.931 -0.959 -22.954 1.00 60.25 206 GLY A CA 1
ATOM 1614 C C . GLY A 1 206 ? 16.964 -0.321 -21.552 1.00 60.25 206 GLY A C 1
ATOM 1615 O O . GLY A 1 206 ? 17.198 -1.010 -20.563 1.00 60.25 206 GLY A O 1
ATOM 1616 N N . PRO A 1 207 ? 16.754 1.006 -21.435 1.00 56.34 207 PRO A N 1
ATOM 1617 C CA . PRO A 1 207 ? 16.930 1.753 -20.179 1.00 56.34 207 PRO A CA 1
ATOM 1618 C C . PRO A 1 207 ? 15.831 1.500 -19.133 1.00 56.34 207 PRO A C 1
ATOM 1620 O O . PRO A 1 207 ? 15.896 2.026 -18.022 1.00 56.34 207 PRO A O 1
ATOM 1623 N N . VAL A 1 208 ? 14.811 0.713 -19.485 1.00 57.81 208 VAL A N 1
ATOM 1624 C CA . VAL A 1 208 ? 13.771 0.240 -18.570 1.00 57.81 208 VAL A CA 1
ATOM 1625 C C . VAL A 1 208 ? 14.032 -1.246 -18.362 1.00 57.81 208 VAL A C 1
ATOM 1627 O O . VAL A 1 208 ? 13.572 -2.047 -19.170 1.00 57.81 208 VAL A O 1
ATOM 1630 N N . PRO A 1 209 ? 14.792 -1.633 -17.327 1.00 55.00 209 PRO A N 1
ATOM 1631 C CA . PRO A 1 209 ? 15.322 -2.990 -17.248 1.00 55.00 209 PRO A CA 1
ATOM 1632 C C . PRO A 1 209 ? 14.223 -4.043 -17.070 1.00 55.00 209 PRO A C 1
ATOM 1634 O O . PRO A 1 209 ? 14.420 -5.197 -17.440 1.00 55.00 209 PRO A O 1
ATOM 1637 N N . ARG A 1 210 ? 13.069 -3.655 -16.513 1.00 62.53 210 ARG A N 1
ATOM 1638 C CA . ARG A 1 210 ? 12.056 -4.557 -15.970 1.00 62.53 210 ARG A CA 1
ATOM 1639 C C . ARG A 1 210 ? 10.669 -3.897 -15.996 1.00 62.53 210 ARG A C 1
ATOM 1641 O O . ARG A 1 210 ? 10.542 -2.718 -15.665 1.00 62.53 210 ARG A O 1
ATOM 1648 N N . MET A 1 211 ? 9.635 -4.626 -16.422 1.00 56.94 211 MET A N 1
ATOM 1649 C CA .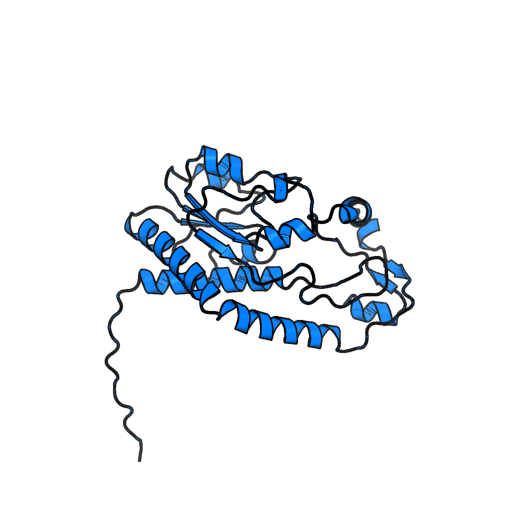 MET A 1 211 ? 8.256 -4.119 -16.497 1.00 56.94 211 MET A CA 1
ATOM 1650 C C . MET A 1 211 ? 7.301 -4.958 -15.656 1.00 56.94 211 MET A C 1
ATOM 1652 O O . MET A 1 211 ? 7.132 -6.133 -15.955 1.00 56.94 211 MET A O 1
ATOM 1656 N N . GLY A 1 212 ? 6.601 -4.292 -14.734 1.00 57.72 212 GLY A N 1
ATOM 1657 C CA . GLY A 1 212 ? 5.347 -4.746 -14.132 1.00 57.72 212 GLY A CA 1
ATOM 1658 C C . GLY A 1 212 ? 5.408 -4.822 -12.612 1.00 57.72 212 GLY A C 1
ATOM 1659 O O . GLY A 1 212 ? 6.088 -5.695 -12.106 1.00 57.72 212 GLY A O 1
ATOM 1660 N N . PRO A 1 213 ? 4.687 -3.966 -11.866 1.00 62.06 213 PRO A N 1
ATOM 1661 C CA . PRO A 1 213 ? 4.440 -4.239 -10.463 1.00 62.06 213 PRO A CA 1
ATOM 1662 C C . PRO A 1 213 ? 3.036 -4.831 -10.282 1.00 62.06 213 PRO A C 1
ATOM 1664 O O . PRO A 1 213 ? 2.023 -4.176 -10.538 1.00 62.06 213 PRO A O 1
ATOM 1667 N N . ILE A 1 214 ? 2.965 -6.055 -9.755 1.00 69.50 214 ILE A N 1
ATOM 1668 C CA . ILE A 1 214 ? 1.732 -6.622 -9.169 1.00 69.50 214 ILE A CA 1
ATOM 1669 C C . ILE A 1 214 ? 1.295 -5.897 -7.888 1.00 69.50 214 ILE A C 1
ATOM 1671 O O . ILE A 1 214 ? 0.243 -6.207 -7.334 1.00 69.50 214 ILE A O 1
ATOM 1675 N N . SER A 1 215 ? 2.072 -4.921 -7.414 1.00 77.88 215 SER A N 1
ATOM 1676 C CA . SER A 1 215 ? 1.830 -4.210 -6.158 1.00 77.88 215 SER A CA 1
ATOM 1677 C C . SER A 1 215 ? 0.441 -3.588 -6.069 1.00 77.88 215 SER A C 1
ATOM 1679 O O . SER A 1 215 ? -0.195 -3.672 -5.027 1.00 77.88 215 SER A O 1
ATOM 1681 N N . GLY A 1 216 ? -0.075 -3.029 -7.169 1.00 83.12 216 GLY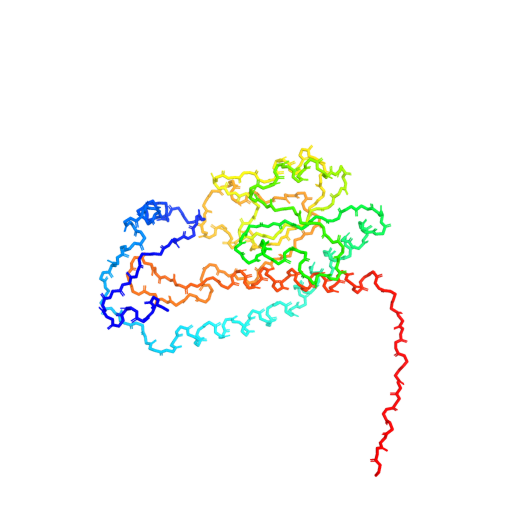 A N 1
ATOM 1682 C CA . GLY A 1 216 ? -1.430 -2.483 -7.209 1.00 83.12 216 GLY A CA 1
ATOM 1683 C C . GLY A 1 216 ? -2.503 -3.553 -6.989 1.00 83.12 216 GLY A C 1
ATOM 1684 O O . GLY A 1 216 ? -3.469 -3.303 -6.274 1.00 83.12 216 GLY A O 1
ATOM 1685 N N . ILE A 1 217 ? -2.323 -4.744 -7.570 1.00 86.06 217 ILE A N 1
ATOM 1686 C CA . ILE A 1 217 ? -3.241 -5.876 -7.379 1.00 86.06 217 ILE A CA 1
ATOM 1687 C C . ILE A 1 217 ? -3.117 -6.421 -5.964 1.00 86.06 217 ILE A C 1
ATOM 1689 O O . ILE A 1 217 ? -4.136 -6.652 -5.328 1.00 86.06 217 ILE A O 1
ATOM 1693 N N . ASN A 1 218 ? -1.897 -6.579 -5.454 1.00 89.06 218 ASN A N 1
ATOM 1694 C CA . ASN A 1 218 ? -1.651 -7.070 -4.102 1.00 89.06 218 ASN A CA 1
ATOM 1695 C C . ASN A 1 218 ? -2.283 -6.146 -3.048 1.00 89.06 218 ASN A C 1
ATOM 1697 O O . ASN A 1 218 ? -3.105 -6.583 -2.246 1.00 89.06 218 ASN A O 1
ATOM 1701 N N . ALA A 1 219 ? -1.990 -4.845 -3.131 1.00 90.12 219 ALA A N 1
ATOM 1702 C CA . ALA A 1 219 ? -2.597 -3.810 -2.301 1.00 90.12 219 ALA A CA 1
ATOM 1703 C C . ALA A 1 219 ? -4.131 -3.874 -2.329 1.00 90.12 219 ALA A C 1
ATOM 1705 O O . ALA A 1 219 ? -4.779 -3.784 -1.285 1.00 90.12 219 ALA A O 1
ATOM 1706 N N . MET A 1 220 ? -4.716 -4.060 -3.517 1.00 90.38 220 MET A N 1
ATOM 1707 C CA . MET A 1 220 ? -6.163 -4.155 -3.649 1.00 90.38 220 MET A CA 1
ATOM 1708 C C . MET A 1 220 ? -6.750 -5.436 -3.084 1.00 90.38 220 MET A C 1
ATOM 1710 O O . MET A 1 220 ? -7.753 -5.392 -2.371 1.00 90.38 220 MET A O 1
ATOM 1714 N N . LEU A 1 221 ? -6.123 -6.567 -3.374 1.00 92.19 221 LEU A N 1
ATOM 1715 C CA . LEU A 1 221 ? -6.542 -7.861 -2.871 1.00 92.19 221 LEU A CA 1
ATOM 1716 C C . LEU A 1 221 ? -6.529 -7.861 -1.340 1.00 92.19 221 LEU A C 1
ATOM 1718 O O . LEU A 1 221 ? -7.543 -8.180 -0.729 1.00 92.19 221 LEU A O 1
ATOM 1722 N N . LEU A 1 222 ? -5.447 -7.387 -0.720 1.00 94.62 222 LEU A N 1
ATOM 1723 C CA . LEU A 1 222 ? -5.348 -7.266 0.736 1.00 94.62 222 LEU A CA 1
ATOM 1724 C C . LEU A 1 222 ? -6.382 -6.293 1.315 1.00 94.62 222 LEU A C 1
ATOM 1726 O O . LEU A 1 222 ? -6.983 -6.592 2.345 1.00 94.62 222 LEU A O 1
ATOM 1730 N N . CYS A 1 223 ? -6.654 -5.168 0.644 1.00 94.75 223 CYS A N 1
ATOM 1731 C CA . CYS A 1 223 ? -7.721 -4.252 1.052 1.00 94.75 223 CYS A CA 1
ATOM 1732 C C . CYS A 1 223 ? -9.099 -4.940 1.052 1.00 94.75 223 CYS A C 1
ATOM 1734 O O . CYS A 1 223 ? -9.851 -4.807 2.019 1.00 94.75 223 CYS A O 1
ATOM 1736 N N . ARG A 1 224 ? -9.415 -5.717 0.007 1.00 94.75 224 ARG A N 1
ATOM 1737 C CA . ARG A 1 224 ? -10.679 -6.464 -0.104 1.00 94.75 224 ARG A CA 1
ATOM 1738 C C . ARG A 1 224 ? -10.774 -7.608 0.902 1.00 94.75 224 ARG A C 1
ATOM 1740 O O . ARG A 1 224 ? -11.815 -7.779 1.527 1.00 94.75 224 ARG A O 1
ATOM 1747 N N . MET A 1 225 ? -9.688 -8.342 1.116 1.00 96.19 225 MET A N 1
ATOM 1748 C CA . MET A 1 225 ? -9.632 -9.401 2.124 1.00 96.19 225 MET A CA 1
ATOM 1749 C C . MET A 1 225 ? -9.809 -8.843 3.539 1.00 96.19 225 MET A C 1
ATOM 1751 O O . MET A 1 225 ? -10.495 -9.456 4.354 1.00 96.19 225 MET A O 1
ATOM 1755 N N . LEU A 1 226 ? -9.240 -7.667 3.825 1.00 97.31 226 LEU A N 1
ATOM 1756 C CA . LEU A 1 226 ? -9.431 -6.982 5.101 1.00 97.31 226 LEU A CA 1
ATOM 1757 C C . LEU A 1 226 ? -10.877 -6.500 5.283 1.00 97.31 226 LEU A C 1
ATOM 1759 O O . LEU A 1 226 ? -11.429 -6.659 6.368 1.00 97.31 226 LEU A O 1
ATOM 1763 N N . ASP A 1 227 ? -11.498 -5.945 4.238 1.00 96.69 227 ASP A N 1
ATOM 1764 C CA . ASP A 1 227 ? -12.919 -5.565 4.238 1.00 96.69 227 ASP A CA 1
ATOM 1765 C C . ASP A 1 227 ? -13.828 -6.771 4.536 1.00 96.69 227 ASP A C 1
ATOM 1767 O O . ASP A 1 227 ? -14.736 -6.702 5.369 1.00 96.69 227 ASP A O 1
ATOM 1771 N N . GLU A 1 228 ? -13.543 -7.915 3.913 1.00 96.44 228 GLU A N 1
ATOM 1772 C CA . GLU A 1 228 ? -14.283 -9.151 4.148 1.00 96.44 228 GLU A CA 1
ATOM 1773 C C . GLU A 1 228 ? -14.051 -9.715 5.556 1.00 96.44 228 GLU A C 1
ATOM 1775 O O . GLU A 1 228 ? -15.004 -10.118 6.228 1.00 96.44 228 GLU A O 1
ATOM 1780 N N . ALA A 1 229 ? -12.803 -9.712 6.027 1.00 97.31 229 ALA A N 1
ATOM 1781 C CA . ALA A 1 229 ? -12.459 -10.137 7.377 1.00 97.31 229 ALA A CA 1
ATOM 1782 C C . ALA A 1 229 ? -13.146 -9.261 8.426 1.00 97.31 229 ALA A C 1
ATOM 1784 O O . ALA A 1 229 ? -13.780 -9.788 9.339 1.00 97.31 229 ALA A O 1
ATOM 1785 N N . PHE A 1 230 ? -13.118 -7.937 8.254 1.00 97.44 230 PHE A N 1
ATOM 1786 C CA . PHE A 1 230 ? -13.860 -7.004 9.098 1.00 97.44 230 PHE A CA 1
ATOM 1787 C C . PHE A 1 230 ? -15.345 -7.372 9.151 1.00 97.44 230 PHE A C 1
ATOM 1789 O O . PHE A 1 230 ? -15.918 -7.453 10.236 1.00 97.44 230 PHE A O 1
ATOM 1796 N N . ALA A 1 231 ? -15.958 -7.651 7.997 1.00 96.06 231 ALA A N 1
ATOM 1797 C CA . ALA A 1 231 ? -17.369 -8.005 7.935 1.00 96.06 231 ALA A CA 1
ATOM 1798 C C . ALA A 1 231 ? -17.695 -9.272 8.743 1.00 96.06 231 ALA A C 1
ATOM 1800 O O . ALA A 1 231 ? -18.756 -9.330 9.365 1.00 96.06 231 ALA A O 1
ATOM 1801 N N . ARG A 1 232 ? -16.791 -10.261 8.789 1.00 95.50 232 ARG A N 1
ATOM 1802 C CA . ARG A 1 232 ? -16.951 -11.458 9.637 1.00 95.50 232 ARG A CA 1
ATOM 1803 C C . ARG A 1 232 ? -16.903 -11.137 11.132 1.00 95.50 232 ARG A C 1
ATOM 1805 O O . ARG A 1 232 ? -17.634 -11.761 11.888 1.00 95.50 232 ARG A O 1
ATOM 1812 N N . HIS A 1 233 ? -16.103 -10.152 11.545 1.00 94.38 233 HIS A N 1
ATOM 1813 C CA . HIS A 1 233 ? -16.010 -9.721 12.949 1.00 94.38 233 HIS A CA 1
ATOM 1814 C C . HIS A 1 233 ? -17.227 -8.920 13.432 1.00 94.38 233 HIS A C 1
ATOM 1816 O O . HIS A 1 233 ? -17.505 -8.895 14.629 1.00 94.38 233 HIS A O 1
ATOM 1822 N N . VAL A 1 234 ? -17.946 -8.239 12.532 1.00 91.50 234 VAL A N 1
ATOM 1823 C CA . VAL A 1 234 ? -19.099 -7.389 12.902 1.00 91.50 234 VAL A CA 1
ATOM 1824 C C . VAL A 1 234 ? -20.461 -8.000 12.573 1.00 91.50 234 VAL A C 1
ATOM 1826 O O . VAL A 1 234 ? -21.478 -7.509 13.059 1.00 91.50 234 VAL A O 1
ATOM 1829 N N . THR A 1 235 ? -20.505 -9.062 11.767 1.00 82.56 235 THR A N 1
ATOM 1830 C CA . THR A 1 235 ? -21.743 -9.809 11.510 1.00 82.56 235 THR A CA 1
ATOM 1831 C C . THR A 1 235 ? -21.927 -10.852 12.614 1.00 82.56 235 THR A C 1
ATOM 1833 O O . THR A 1 235 ? -20.989 -11.606 12.868 1.00 82.56 235 THR A O 1
ATOM 1836 N N . PRO A 1 236 ? -23.107 -10.962 13.252 1.00 59.00 236 PRO A N 1
ATOM 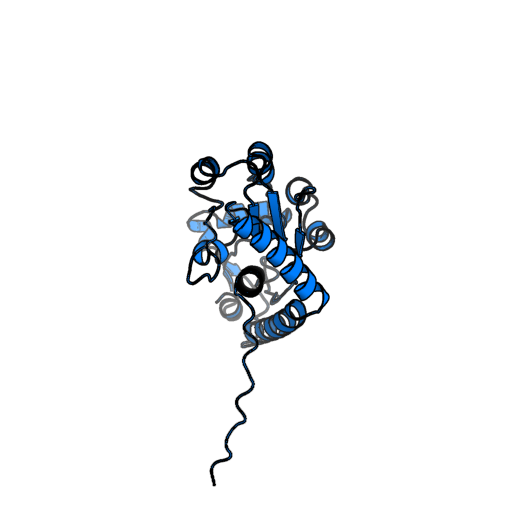1837 C CA . PRO A 1 236 ? -23.380 -12.060 14.170 1.00 59.00 236 PRO A CA 1
ATOM 1838 C C . PRO A 1 236 ? -23.196 -13.388 13.431 1.00 59.00 236 PRO A C 1
ATOM 1840 O O . PRO A 1 236 ? -23.836 -13.624 12.403 1.00 59.00 236 PRO A O 1
ATOM 1843 N N . THR A 1 237 ? -22.324 -14.258 13.933 1.00 53.06 237 THR A N 1
ATOM 1844 C CA . THR A 1 237 ? -22.230 -15.641 13.471 1.00 53.06 237 THR A CA 1
ATOM 1845 C C . THR A 1 237 ? -23.503 -16.371 13.883 1.00 53.06 237 THR A C 1
ATOM 1847 O O . THR A 1 237 ? -23.559 -17.022 14.920 1.00 53.06 237 THR A O 1
ATOM 1850 N N . ASN A 1 238 ? -24.558 -16.277 13.073 1.00 42.75 238 ASN A N 1
ATOM 1851 C CA . ASN A 1 238 ? -25.604 -17.287 13.121 1.00 42.75 238 ASN A CA 1
ATOM 1852 C C . ASN A 1 238 ? -24.966 -18.588 12.617 1.00 42.75 238 ASN A C 1
ATOM 1854 O O . ASN A 1 238 ? -24.531 -18.618 11.460 1.00 42.75 238 ASN A O 1
ATOM 1858 N N . PRO A 1 239 ? -24.866 -19.653 13.432 1.00 44.44 239 PRO A N 1
ATOM 1859 C CA . PRO A 1 239 ? -24.494 -20.949 12.901 1.00 44.44 239 PRO A CA 1
ATOM 1860 C C . PRO A 1 239 ? -25.589 -21.334 11.908 1.00 44.44 239 PRO A C 1
ATOM 1862 O O . PRO A 1 239 ? -26.743 -21.542 12.280 1.00 44.44 239 PRO A O 1
ATOM 1865 N N . VAL A 1 240 ? -25.248 -21.353 10.621 1.00 44.09 240 VAL A N 1
ATOM 1866 C CA . VAL A 1 240 ? -26.145 -21.874 9.596 1.00 44.09 240 VAL A CA 1
ATOM 1867 C C . VAL A 1 240 ? -26.314 -23.352 9.914 1.00 44.09 240 VAL A C 1
ATOM 1869 O O . VAL A 1 240 ? -25.385 -24.139 9.742 1.00 44.09 240 VAL A O 1
ATOM 1872 N N . ALA A 1 241 ? -27.487 -23.715 10.433 1.00 43.06 241 ALA A N 1
ATOM 1873 C CA . ALA A 1 241 ? -27.899 -25.100 10.541 1.00 43.06 241 ALA A CA 1
ATOM 1874 C C . ALA A 1 241 ? -27.769 -25.723 9.147 1.00 43.06 241 ALA A C 1
ATOM 1876 O O . ALA A 1 241 ? -28.417 -25.286 8.191 1.00 43.06 241 ALA A O 1
ATOM 1877 N N . SER A 1 242 ? -26.881 -26.706 9.025 1.00 44.06 242 SER A N 1
ATOM 1878 C CA . SER A 1 242 ? -26.710 -27.497 7.818 1.00 44.06 242 SER A CA 1
ATOM 1879 C C . SER A 1 242 ? -28.049 -28.146 7.487 1.00 44.06 242 SER A C 1
ATOM 1881 O O . SER A 1 242 ? -28.490 -29.093 8.133 1.00 44.06 242 SER A O 1
ATOM 1883 N N . THR A 1 243 ? -28.737 -27.606 6.487 1.00 40.94 243 THR A N 1
ATOM 1884 C CA . THR A 1 243 ? -29.916 -28.268 5.938 1.00 40.94 243 THR A CA 1
ATOM 1885 C C . THR A 1 243 ? -29.389 -29.407 5.066 1.00 40.94 243 THR A C 1
ATOM 1887 O O . THR A 1 243 ? -28.655 -29.129 4.115 1.00 40.94 243 THR A O 1
ATOM 1890 N N . PRO A 1 244 ? -29.667 -30.684 5.379 1.00 46.41 244 PRO A N 1
ATOM 1891 C CA . PRO A 1 244 ? -29.153 -31.786 4.583 1.00 46.41 244 PRO A CA 1
ATOM 1892 C C . PRO A 1 244 ? -29.756 -31.723 3.179 1.00 46.41 244 PRO A C 1
ATOM 1894 O O . PRO A 1 244 ? -30.973 -31.617 3.010 1.00 46.41 244 PRO A O 1
ATOM 1897 N N . HIS A 1 245 ? -28.889 -31.791 2.168 1.00 40.25 245 HIS A N 1
ATOM 1898 C CA . HIS A 1 245 ? -29.293 -31.920 0.775 1.00 40.25 245 HIS A CA 1
ATOM 1899 C C . HIS A 1 245 ? -30.176 -33.159 0.617 1.00 40.25 245 HIS A C 1
ATOM 1901 O O . HIS A 1 245 ? -29.733 -34.297 0.771 1.00 40.25 245 HIS A O 1
ATOM 1907 N N . ARG A 1 246 ? -31.449 -32.926 0.298 1.00 40.25 246 ARG A N 1
ATOM 1908 C CA . ARG A 1 246 ? -32.378 -33.972 -0.111 1.00 40.25 246 ARG A CA 1
ATOM 1909 C C . ARG A 1 246 ? -31.917 -34.472 -1.478 1.00 40.25 246 ARG A C 1
ATOM 1911 O O . ARG A 1 246 ? -32.022 -33.748 -2.464 1.00 40.25 246 ARG A O 1
ATOM 1918 N N . ALA A 1 247 ? -31.368 -35.682 -1.518 1.00 44.91 247 ALA A N 1
ATOM 1919 C CA . ALA A 1 247 ? -31.042 -36.365 -2.761 1.00 44.91 247 ALA A CA 1
ATOM 1920 C C . ALA A 1 247 ? -32.313 -36.471 -3.620 1.00 44.91 247 ALA A C 1
ATOM 1922 O O . ALA A 1 247 ? -33.311 -37.052 -3.186 1.00 44.91 247 ALA A O 1
ATOM 1923 N N . MET A 1 248 ? -32.287 -35.870 -4.810 1.00 42.38 248 MET A N 1
ATOM 1924 C CA . MET A 1 248 ? -33.304 -36.113 -5.829 1.00 42.38 248 MET A CA 1
ATOM 1925 C C . MET A 1 248 ? -33.100 -37.526 -6.382 1.00 42.38 248 MET A C 1
ATOM 1927 O O . MET A 1 248 ? -31.986 -37.885 -6.763 1.00 42.38 248 MET A O 1
ATOM 1931 N N . ARG A 1 249 ? -34.177 -38.315 -6.360 1.00 49.28 249 ARG A N 1
ATOM 1932 C CA . ARG A 1 249 ? -34.340 -39.531 -7.160 1.00 49.28 249 ARG A CA 1
ATOM 1933 C C . ARG A 1 249 ? -34.939 -39.159 -8.505 1.00 49.28 249 ARG A C 1
ATOM 1935 O O . ARG A 1 249 ? -35.754 -38.208 -8.506 1.00 49.28 249 ARG A O 1
#

Secondary structure (DSSP, 8-state):
-HHHHHTTTEEE--PPPTT-GGGHHHHHHHTSTTGGG-EEE-SSPPPSSHHHHHHHHHHHHHHHHHHSHHHHHHHHHHHHHHHHHHHTTPPEEEEE-SHHHHHHTTSS-SS-PEE--SSTTHHHHHTT--TT-EEEEE-SSSS-BTTB--HHHHHTTT-EEEEEE--HHHHTTT---HHHH---TT-SEEEE----TTTT-EE-SSS--EE--THHHHHHHHHHHHHHHHHHHHS--------------